Protein AF-A0A0S8JCF1-F1 (afdb_monomer_lite)

Radius of gyration: 25.1 Å; chains: 1; bounding box: 46×46×95 Å

Sequence (238 aa):
MAEQQPQIDNFKPSFALEHVAARLEPFDLLRLGLRLGGADRRSDVSESIQGGAASNITTTDGRAAARSSPANSQLNALNTHALAPIFATNGLVFPYNPTISEGISVKYDALELTHTNESYHVYRGTDNVRINIGDAKWTCDTFDNAVYALSALHFFRTYSHMDFGAGRSGRPPSPMWFSAYGNYAFHRVPVLMEKADWSFPADVDYVGIPEFGTPEYRQRVLKYERDDSNQYTWLPMI

pLDDT: mean 72.5, std 20.75, range [26.55, 93.56]

Structure (mmCIF, N/CA/C/O backbone):
data_AF-A0A0S8JCF1-F1
#
_entry.id   AF-A0A0S8JCF1-F1
#
loop_
_atom_site.group_PDB
_atom_site.id
_atom_site.type_symbol
_atom_site.label_atom_id
_atom_site.label_alt_id
_atom_site.label_comp_id
_atom_site.label_asym_id
_atom_site.label_entity_id
_atom_site.label_seq_id
_atom_site.pdbx_PDB_ins_code
_atom_site.Cartn_x
_atom_site.Cartn_y
_atom_site.Cartn_z
_atom_site.occupancy
_atom_site.B_iso_or_equiv
_atom_site.auth_seq_id
_atom_site.auth_comp_id
_atom_site.auth_asym_id
_atom_site.auth_atom_id
_atom_site.pdbx_PDB_model_num
ATOM 1 N N . MET A 1 1 ? 6.314 -9.774 -45.270 1.00 37.53 1 MET A N 1
ATOM 2 C CA . MET A 1 1 ? 6.182 -10.422 -43.949 1.00 37.53 1 MET A CA 1
ATOM 3 C C . MET A 1 1 ? 5.858 -9.320 -42.963 1.00 37.53 1 MET A C 1
ATOM 5 O O . MET A 1 1 ? 6.692 -8.450 -42.770 1.00 37.53 1 MET A O 1
ATOM 9 N N . ALA A 1 2 ? 4.607 -9.250 -42.510 1.00 33.56 2 ALA A N 1
ATOM 10 C CA . ALA A 1 2 ? 4.136 -8.180 -41.638 1.00 33.56 2 ALA A CA 1
ATOM 11 C C . ALA A 1 2 ? 4.579 -8.479 -40.203 1.00 33.56 2 ALA A C 1
ATOM 13 O O . ALA A 1 2 ? 4.190 -9.494 -39.631 1.00 33.56 2 ALA A O 1
ATOM 14 N N . GLU A 1 3 ? 5.431 -7.614 -39.666 1.00 32.62 3 GLU A N 1
ATOM 15 C CA . GLU A 1 3 ? 5.898 -7.649 -38.287 1.00 32.62 3 GLU A CA 1
ATOM 16 C C . GLU A 1 3 ? 4.736 -7.220 -37.387 1.00 32.62 3 GLU A C 1
ATOM 18 O O . GLU A 1 3 ? 4.298 -6.067 -37.387 1.00 32.62 3 GLU A O 1
ATOM 23 N N . GLN A 1 4 ? 4.143 -8.198 -36.712 1.00 34.88 4 GLN A N 1
ATOM 24 C CA . GLN A 1 4 ? 2.995 -8.001 -35.846 1.00 34.88 4 GLN A CA 1
ATOM 25 C C . GLN A 1 4 ? 3.491 -7.330 -34.560 1.00 34.88 4 GLN A C 1
ATOM 27 O O . GLN A 1 4 ? 4.125 -7.964 -33.722 1.00 34.88 4 GLN A O 1
ATOM 32 N N . GLN A 1 5 ? 3.249 -6.023 -34.436 1.00 33.88 5 GLN A N 1
ATOM 33 C CA . GLN A 1 5 ? 3.508 -5.264 -33.212 1.00 33.88 5 GLN A CA 1
ATOM 34 C C . GLN A 1 5 ? 2.772 -5.935 -32.038 1.00 33.88 5 GLN A C 1
ATOM 36 O O . GLN A 1 5 ? 1.562 -6.165 -32.153 1.00 33.88 5 GLN A O 1
ATOM 41 N N . PRO A 1 6 ? 3.446 -6.257 -30.919 1.00 37.91 6 PRO A N 1
ATOM 42 C CA . PRO A 1 6 ? 2.768 -6.822 -29.763 1.00 37.91 6 PRO A CA 1
ATOM 43 C C . PRO A 1 6 ? 1.829 -5.766 -29.163 1.00 37.91 6 PRO A C 1
ATOM 45 O O . PRO A 1 6 ? 2.258 -4.732 -28.655 1.00 37.91 6 PRO A O 1
ATOM 48 N N . GLN A 1 7 ? 0.527 -6.032 -29.278 1.00 39.19 7 GLN A N 1
ATOM 49 C CA . GLN A 1 7 ? -0.561 -5.272 -28.668 1.00 39.19 7 GLN A CA 1
ATOM 50 C C . GLN A 1 7 ? -0.386 -5.240 -27.141 1.00 39.19 7 GLN A C 1
ATOM 52 O O . GLN A 1 7 ? -0.256 -6.282 -26.500 1.00 39.19 7 GLN A O 1
ATOM 57 N N . ILE A 1 8 ? -0.402 -4.034 -26.568 1.00 44.75 8 ILE A N 1
ATOM 58 C CA . ILE A 1 8 ? -0.212 -3.743 -25.132 1.00 44.75 8 ILE A CA 1
ATOM 59 C C . ILE A 1 8 ? -1.520 -3.983 -24.332 1.00 44.75 8 ILE A C 1
ATOM 61 O O . ILE A 1 8 ? -1.563 -3.814 -23.119 1.00 44.75 8 ILE A O 1
ATOM 65 N N . ASP A 1 9 ? -2.576 -4.481 -24.982 1.00 43.00 9 ASP A N 1
ATOM 66 C CA . ASP A 1 9 ? -3.912 -4.744 -24.413 1.00 43.00 9 ASP A CA 1
ATOM 67 C C . ASP A 1 9 ? -3.979 -5.898 -23.382 1.00 43.00 9 ASP A C 1
ATOM 69 O O . ASP A 1 9 ? -5.062 -6.299 -22.955 1.00 43.00 9 ASP A O 1
ATOM 73 N N . ASN A 1 10 ? -2.840 -6.450 -22.952 1.00 51.94 10 ASN A N 1
ATOM 74 C CA . ASN A 1 10 ? -2.767 -7.652 -22.115 1.00 51.94 10 ASN A CA 1
ATOM 75 C C . ASN A 1 10 ? -1.902 -7.491 -20.849 1.00 51.94 10 ASN A C 1
ATOM 77 O O . ASN A 1 10 ? -1.324 -8.470 -20.379 1.00 51.94 10 ASN A O 1
ATOM 81 N N . PHE A 1 11 ? -1.828 -6.297 -20.247 1.00 55.94 11 PHE A N 1
ATOM 82 C CA . PHE A 1 11 ? -1.305 -6.190 -18.878 1.00 55.94 11 PHE A CA 1
ATOM 83 C C . PHE A 1 11 ? -2.324 -6.791 -17.896 1.00 55.94 11 PHE A C 1
ATOM 85 O O . PHE A 1 11 ? -3.244 -6.124 -17.421 1.00 55.94 11 PHE A O 1
ATOM 92 N N . LYS A 1 12 ? -2.195 -8.094 -17.648 1.00 60.81 12 LYS A N 1
ATOM 93 C CA . LYS A 1 12 ? -2.993 -8.855 -16.685 1.00 60.81 12 LYS A CA 1
ATOM 94 C C . LYS A 1 12 ? -2.018 -9.552 -15.750 1.00 60.81 12 LYS A C 1
ATOM 96 O O . LYS A 1 12 ? -1.505 -10.609 -16.118 1.00 60.81 12 LYS A O 1
ATOM 101 N N . PRO A 1 13 ? -1.719 -8.976 -14.577 1.00 60.53 13 PRO A N 1
ATOM 102 C CA . PRO A 1 13 ? -0.883 -9.686 -13.633 1.00 60.53 13 PRO A CA 1
ATOM 103 C C . PRO A 1 13 ? -1.605 -10.970 -13.208 1.00 60.53 13 PRO A C 1
ATOM 105 O O . PRO A 1 13 ? -2.835 -10.995 -13.106 1.00 60.53 13 PRO A O 1
ATOM 108 N N . SER A 1 14 ? -0.852 -12.048 -12.995 1.00 62.56 14 SER A N 1
ATOM 109 C CA . SER A 1 14 ? -1.407 -13.402 -12.840 1.00 62.56 14 SER A CA 1
ATOM 110 C C . SER A 1 14 ? -2.421 -13.525 -11.696 1.00 62.56 14 SER A C 1
ATOM 112 O O . SER A 1 14 ? -3.343 -14.328 -11.777 1.00 62.56 14 SER A O 1
ATOM 114 N N . PHE A 1 15 ? -2.300 -12.683 -10.669 1.00 62.59 15 PHE A N 1
ATOM 115 C CA . PHE A 1 15 ? -3.177 -12.652 -9.495 1.00 62.59 15 PHE A CA 1
ATOM 116 C C . PHE A 1 15 ? -4.464 -11.823 -9.681 1.00 62.59 15 PHE A C 1
ATOM 118 O O . PHE A 1 15 ? -5.355 -11.892 -8.841 1.00 62.59 15 PHE A O 1
ATOM 125 N N . ALA A 1 16 ? -4.612 -11.035 -10.755 1.00 54.53 16 ALA A N 1
ATOM 126 C CA . ALA A 1 16 ? -5.784 -10.163 -10.937 1.00 54.53 16 ALA A CA 1
ATOM 127 C C . ALA A 1 16 ? -7.082 -10.907 -11.325 1.00 54.53 16 ALA A C 1
ATOM 129 O O . ALA A 1 16 ? -8.135 -10.275 -11.407 1.00 54.53 16 ALA A O 1
ATOM 130 N N . LEU A 1 17 ? -7.018 -12.220 -11.584 1.00 45.38 17 LEU A N 1
ATOM 131 C CA . LEU A 1 17 ? -8.158 -13.057 -11.996 1.00 45.38 17 LEU A CA 1
ATOM 132 C C . LEU A 1 17 ? -8.672 -14.004 -10.899 1.00 45.38 17 LEU A C 1
ATOM 134 O O . LEU A 1 17 ? -9.771 -14.537 -11.041 1.00 45.38 17 LEU A O 1
ATOM 138 N N . GLU A 1 18 ? -7.917 -14.213 -9.819 1.00 45.59 18 GLU A N 1
ATOM 139 C CA . GLU A 1 18 ? -8.354 -15.045 -8.694 1.00 45.59 18 GLU A CA 1
ATOM 140 C C . GLU A 1 18 ? -9.070 -14.205 -7.634 1.00 45.59 18 GLU A C 1
ATOM 142 O O . GLU A 1 18 ? -8.992 -12.980 -7.635 1.00 45.59 18 GLU A O 1
ATOM 147 N N . HIS A 1 19 ? -9.834 -14.857 -6.755 1.00 48.12 19 HIS A N 1
ATOM 148 C CA . HIS A 1 19 ? -10.613 -14.222 -5.693 1.00 48.12 19 HIS A CA 1
ATOM 149 C C . HIS A 1 19 ? -9.712 -13.379 -4.769 1.00 48.12 19 HIS A C 1
ATOM 151 O O . HIS A 1 19 ? -9.199 -13.861 -3.763 1.00 48.12 19 HIS A O 1
ATOM 157 N N . VAL A 1 20 ? -9.524 -12.107 -5.128 1.00 50.81 20 VAL A N 1
ATOM 158 C CA . VAL A 1 20 ? -8.678 -11.149 -4.416 1.00 50.81 20 VAL A CA 1
ATOM 159 C C . VAL A 1 20 ? -9.186 -10.970 -2.990 1.00 50.81 20 VAL A C 1
ATOM 161 O O . VAL A 1 20 ? -10.319 -10.542 -2.765 1.00 50.81 20 VAL A O 1
ATOM 164 N N . ALA A 1 21 ? -8.323 -11.257 -2.020 1.00 56.78 21 ALA A N 1
ATOM 165 C CA . ALA A 1 21 ? -8.667 -11.172 -0.608 1.00 56.78 21 ALA A CA 1
ATOM 166 C C . ALA A 1 21 ? -8.625 -9.751 -0.038 1.00 56.78 21 ALA A C 1
ATOM 168 O O . ALA A 1 21 ? -9.312 -9.499 0.947 1.00 56.78 21 ALA A O 1
ATOM 169 N N . ALA A 1 22 ? -7.856 -8.834 -0.642 1.00 60.97 22 ALA A N 1
ATOM 170 C CA . ALA A 1 22 ? -7.769 -7.436 -0.226 1.00 60.97 22 ALA A CA 1
ATOM 171 C C . ALA A 1 22 ? -7.476 -6.487 -1.406 1.00 60.97 22 ALA A C 1
ATOM 173 O O . ALA A 1 22 ? -6.609 -6.754 -2.243 1.00 60.97 22 ALA A O 1
ATOM 174 N N . ARG A 1 23 ? -8.180 -5.351 -1.447 1.00 75.06 23 ARG A N 1
ATOM 175 C CA . ARG A 1 23 ? -8.057 -4.300 -2.466 1.00 75.06 23 ARG A CA 1
ATOM 176 C C . ARG A 1 23 ? -8.179 -2.910 -1.842 1.00 75.06 23 ARG A C 1
ATOM 178 O O . ARG A 1 23 ? -9.014 -2.684 -0.965 1.00 75.06 23 ARG A O 1
ATOM 185 N N . LEU A 1 24 ? -7.370 -1.982 -2.341 1.00 66.25 24 LEU A N 1
ATOM 186 C CA . LEU A 1 24 ? -7.404 -0.555 -2.053 1.00 66.25 24 LEU A CA 1
ATOM 187 C C . LEU A 1 24 ? -7.753 0.217 -3.323 1.00 66.25 24 LEU A C 1
ATOM 189 O O . LEU A 1 24 ? -7.026 0.178 -4.313 1.00 66.25 24 LEU A O 1
ATOM 193 N N . GLU A 1 25 ? -8.859 0.944 -3.297 1.00 70.94 25 GLU A N 1
ATOM 194 C CA . GLU A 1 25 ? -9.292 1.772 -4.420 1.00 70.94 25 GLU A CA 1
ATOM 195 C C . GLU A 1 25 ? -9.109 3.250 -4.055 1.00 70.94 25 GLU A C 1
ATOM 197 O O . GLU A 1 25 ? -9.580 3.686 -2.998 1.00 70.94 25 GLU A O 1
ATOM 202 N N . PRO A 1 26 ? -8.430 4.055 -4.890 1.00 58.50 26 PRO A N 1
ATOM 203 C CA . PRO A 1 26 ? -8.401 5.494 -4.680 1.00 58.50 26 PRO A CA 1
ATOM 204 C C . PRO A 1 26 ? -9.806 6.075 -4.883 1.00 58.50 26 PRO A C 1
ATOM 206 O O . PRO A 1 26 ? -10.561 5.628 -5.745 1.00 58.50 26 PRO A O 1
ATOM 209 N N . PHE A 1 27 ? -10.154 7.109 -4.117 1.00 51.78 27 PHE A N 1
ATOM 210 C CA . PHE A 1 27 ? -11.466 7.763 -4.226 1.00 51.78 27 PHE A CA 1
ATOM 211 C C . PHE A 1 27 ? -11.642 8.541 -5.542 1.00 51.78 27 PHE A C 1
ATOM 213 O O . PHE A 1 27 ? -12.761 8.748 -6.002 1.00 51.78 27 PHE A O 1
ATOM 220 N N . ASP A 1 28 ? -10.532 8.978 -6.143 1.00 53.62 28 ASP A N 1
ATOM 221 C CA . ASP A 1 28 ? -10.494 9.714 -7.406 1.00 53.62 28 ASP A CA 1
ATOM 222 C C . ASP A 1 28 ? -9.258 9.278 -8.214 1.00 53.62 28 ASP A C 1
ATOM 224 O O . ASP A 1 28 ? -8.122 9.581 -7.845 1.00 53.62 28 ASP A O 1
ATOM 228 N N . LEU A 1 29 ? -9.471 8.551 -9.317 1.00 55.03 29 LEU A N 1
ATOM 229 C CA . LEU A 1 29 ? -8.398 8.071 -10.202 1.00 55.03 29 LEU A CA 1
ATOM 230 C C . LEU A 1 29 ? -7.706 9.223 -10.956 1.00 55.03 29 LEU A C 1
ATOM 232 O O . LEU A 1 29 ? -6.544 9.097 -11.342 1.00 55.03 29 LEU A O 1
ATOM 236 N N . LEU A 1 30 ? -8.379 10.368 -11.123 1.00 55.41 30 LEU A N 1
ATOM 237 C CA . LEU A 1 30 ? -7.843 11.543 -11.825 1.00 55.41 30 LEU A CA 1
ATOM 238 C C . LEU A 1 30 ? -6.847 12.335 -10.965 1.00 55.41 30 LEU A C 1
ATOM 240 O O . LEU A 1 30 ? -6.095 13.166 -11.476 1.00 55.41 30 LEU A O 1
ATOM 244 N N . ARG A 1 31 ? -6.819 12.068 -9.653 1.00 53.78 31 ARG A N 1
ATOM 245 C CA . ARG A 1 31 ? -5.898 12.683 -8.685 1.00 53.78 31 ARG A CA 1
ATOM 246 C C . ARG A 1 31 ? -4.442 12.301 -8.941 1.00 53.78 31 ARG A C 1
ATOM 248 O O . ARG A 1 31 ? -3.534 13.067 -8.640 1.00 53.78 31 ARG A O 1
ATOM 255 N N . LEU A 1 32 ? -4.217 11.128 -9.518 1.00 55.66 32 LEU A N 1
ATOM 256 C CA . LEU A 1 32 ? -2.907 10.496 -9.604 1.00 55.66 32 LEU A CA 1
ATOM 257 C C . LEU A 1 32 ? -2.091 10.986 -10.825 1.00 55.66 32 LEU A C 1
ATOM 259 O O . LEU A 1 32 ? -1.357 10.229 -11.450 1.00 55.66 32 LEU A O 1
ATOM 263 N N . GLY A 1 33 ? -2.264 12.264 -11.191 1.00 50.88 33 GLY A N 1
ATOM 264 C CA . GLY A 1 33 ? -1.619 12.906 -12.344 1.00 50.88 33 GLY A CA 1
ATOM 265 C C . GLY A 1 33 ? -2.286 12.625 -13.694 1.00 50.88 33 GLY A C 1
ATOM 266 O O . GLY A 1 33 ? -1.845 13.146 -14.720 1.00 50.88 33 GLY A O 1
ATOM 267 N N . LEU A 1 34 ? -3.371 11.848 -13.712 1.00 49.66 34 LEU A N 1
ATOM 268 C CA . LEU A 1 34 ? -4.035 11.437 -14.938 1.00 49.66 34 LEU A CA 1
ATOM 269 C C . LEU A 1 34 ? -5.003 12.509 -15.446 1.00 49.66 34 LEU A C 1
ATOM 271 O O . LEU A 1 34 ? -6.180 12.550 -15.091 1.00 49.66 34 LEU A O 1
ATOM 275 N N . ARG A 1 35 ? -4.514 13.375 -16.334 1.00 45.06 35 ARG A N 1
ATOM 276 C CA . ARG A 1 35 ? -5.383 14.245 -17.133 1.00 45.06 35 ARG A CA 1
ATOM 277 C C . ARG A 1 35 ? -6.039 13.418 -18.239 1.00 45.06 35 ARG A C 1
ATOM 279 O O . ARG A 1 35 ? -5.528 13.368 -19.354 1.00 45.06 35 ARG A O 1
ATOM 286 N N . LEU A 1 36 ? -7.189 12.802 -17.956 1.00 48.12 36 LEU A N 1
ATOM 287 C CA . LEU A 1 36 ? -8.137 12.483 -19.025 1.00 48.12 36 LEU A CA 1
ATOM 288 C C . LEU A 1 36 ? -8.621 13.832 -19.559 1.00 48.12 36 LEU A C 1
ATOM 290 O O . LEU A 1 36 ? -9.162 14.614 -18.780 1.00 48.12 36 LEU A O 1
ATOM 294 N N . GLY A 1 37 ? -8.309 14.145 -20.819 1.00 39.72 37 GLY A N 1
ATOM 295 C CA . GLY A 1 37 ? -8.429 15.485 -21.394 1.00 39.72 37 GLY A CA 1
ATOM 296 C C . GLY A 1 37 ? -9.690 16.223 -20.948 1.00 39.72 37 GLY A C 1
ATOM 297 O O . GLY A 1 37 ? -10.780 15.980 -21.458 1.00 39.72 37 GLY A O 1
ATOM 298 N N . GLY A 1 38 ? -9.531 17.147 -19.999 1.00 35.09 38 GLY A N 1
ATOM 299 C CA . GLY A 1 38 ? -10.534 18.161 -19.749 1.00 35.09 38 GLY A CA 1
ATOM 300 C C . GLY A 1 38 ? -10.576 19.022 -20.998 1.00 35.09 38 GLY A C 1
ATOM 301 O O . GLY A 1 38 ? -9.589 19.679 -21.317 1.00 35.09 38 GLY A O 1
ATOM 302 N N . ALA A 1 39 ? -11.681 18.963 -21.736 1.00 43.59 39 ALA A N 1
ATOM 303 C CA . ALA A 1 39 ? -11.967 19.934 -22.773 1.00 43.59 39 ALA A CA 1
ATOM 304 C C . ALA A 1 39 ? -11.943 21.321 -22.118 1.00 43.59 39 ALA A C 1
ATOM 306 O O . ALA A 1 39 ? -12.885 21.691 -21.412 1.00 43.59 39 ALA A O 1
ATOM 307 N N . ASP A 1 40 ? -10.855 22.067 -22.312 1.00 42.00 40 ASP A N 1
ATOM 308 C CA . ASP A 1 40 ? -10.824 23.492 -22.024 1.00 42.00 40 ASP A CA 1
ATOM 309 C C . ASP A 1 40 ? -11.942 24.122 -22.856 1.00 42.00 40 ASP A C 1
ATOM 311 O O . ASP A 1 40 ? -11.836 24.283 -24.070 1.00 42.00 40 ASP A O 1
ATOM 315 N N . ARG A 1 41 ? -13.058 24.461 -22.203 1.00 40.25 41 ARG A N 1
ATOM 316 C CA . ARG A 1 41 ? -14.108 25.311 -22.773 1.00 40.25 41 ARG A CA 1
ATOM 317 C C . ARG A 1 41 ? -13.605 26.754 -22.836 1.00 40.25 41 ARG A C 1
ATOM 319 O O . ARG A 1 41 ? -14.176 27.646 -22.213 1.00 40.25 41 ARG A O 1
ATOM 326 N N . ARG A 1 42 ? -12.524 26.983 -23.577 1.00 36.44 42 ARG A N 1
ATOM 327 C CA . ARG A 1 42 ? -12.187 28.295 -24.123 1.00 36.44 42 ARG A CA 1
ATOM 328 C C . ARG A 1 42 ? -12.560 28.260 -25.595 1.00 36.44 42 ARG A C 1
ATOM 330 O O . ARG A 1 42 ? -11.905 27.619 -26.407 1.00 36.44 42 ARG A O 1
ATOM 337 N N . SER A 1 43 ? -13.693 28.882 -25.896 1.00 44.88 43 SER A N 1
ATOM 338 C 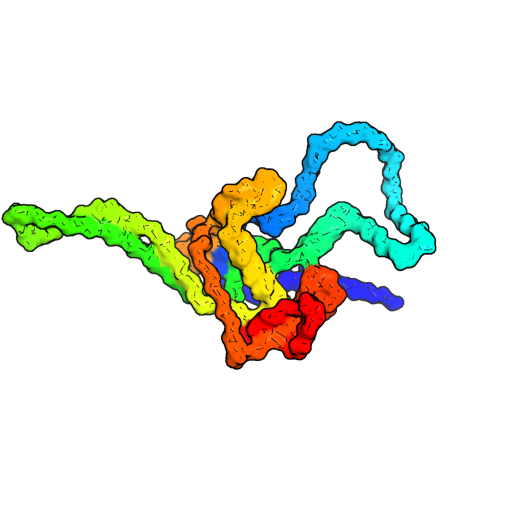CA . SER A 1 43 ? -14.148 29.149 -27.252 1.00 44.88 43 SER A CA 1
ATOM 339 C C . SER A 1 43 ? -13.268 30.235 -27.867 1.00 44.88 43 SER A C 1
ATOM 341 O O . SER A 1 43 ? -13.652 31.402 -27.870 1.00 44.88 43 SER A O 1
ATOM 343 N N . ASP A 1 44 ? -12.103 29.854 -28.382 1.00 35.62 44 ASP A N 1
ATOM 344 C CA . ASP A 1 44 ? -11.410 30.689 -29.356 1.00 35.62 44 ASP A CA 1
ATOM 345 C C . ASP A 1 44 ? -11.920 30.300 -30.743 1.00 35.62 44 ASP A C 1
ATOM 347 O O . ASP A 1 44 ? -11.607 29.257 -31.316 1.00 35.62 44 ASP A O 1
ATOM 351 N N . VAL A 1 45 ? -12.812 31.151 -31.236 1.00 37.88 45 VAL A N 1
ATOM 352 C CA . VAL A 1 45 ? -13.288 31.170 -32.612 1.00 37.88 45 VAL A CA 1
ATOM 353 C C . VAL A 1 45 ? -12.101 31.480 -33.527 1.00 37.88 45 VAL A C 1
ATOM 355 O O . VAL A 1 45 ? -11.556 32.576 -33.476 1.00 37.88 45 VAL A O 1
ATOM 358 N N . SER A 1 46 ? -11.712 30.532 -34.380 1.00 39.81 46 SER A N 1
ATOM 359 C CA . SER A 1 46 ? -11.313 30.794 -35.775 1.00 39.81 46 SER A CA 1
ATOM 360 C C . SER A 1 46 ? -11.151 29.485 -36.561 1.00 39.81 46 SER A C 1
ATOM 362 O O . SER A 1 46 ? -10.246 28.687 -36.355 1.00 39.81 46 SER A O 1
ATOM 364 N N . GLU A 1 47 ? -12.143 29.272 -37.420 1.00 34.50 47 GLU A N 1
ATOM 365 C CA . GLU A 1 47 ? -12.132 28.626 -38.735 1.00 34.50 47 GLU A CA 1
ATOM 366 C C . GLU A 1 47 ? -10.880 27.839 -39.182 1.00 34.50 47 GLU A C 1
ATOM 368 O O . GLU A 1 47 ? -9.803 28.380 -39.409 1.00 34.50 47 GLU A O 1
ATOM 373 N N . SER A 1 48 ? -11.080 26.576 -39.563 1.00 31.75 48 SER A N 1
ATOM 374 C CA . SER A 1 48 ? -11.268 26.253 -40.987 1.00 31.75 48 SER A CA 1
ATOM 375 C C . SER A 1 48 ? -11.630 24.780 -41.205 1.00 31.75 48 SER A C 1
ATOM 377 O O . SER A 1 48 ? -11.220 23.864 -40.499 1.00 31.75 48 SER A O 1
ATOM 379 N N . ILE A 1 49 ? -12.493 24.613 -42.198 1.00 39.78 49 ILE A N 1
ATOM 380 C CA . ILE A 1 49 ? -13.127 23.401 -42.698 1.00 39.78 49 ILE A CA 1
ATOM 381 C C . ILE A 1 49 ? -12.124 22.578 -43.519 1.00 39.78 49 ILE A C 1
ATOM 383 O O . ILE A 1 49 ? -11.567 23.114 -44.467 1.00 39.78 49 ILE A O 1
ATOM 387 N N . GLN A 1 50 ? -11.987 21.279 -43.226 1.00 32.06 50 GLN A N 1
ATOM 388 C CA . GLN A 1 50 ? -11.837 20.156 -44.181 1.00 32.06 50 GLN A CA 1
ATOM 389 C C . GLN A 1 50 ? -11.593 18.879 -43.358 1.00 32.06 50 GLN A C 1
ATOM 391 O O . GLN A 1 50 ? -10.684 18.816 -42.544 1.00 32.06 50 GLN A O 1
ATOM 396 N N . GLY A 1 51 ? -12.478 17.883 -43.386 1.00 26.55 51 GLY A N 1
ATOM 397 C CA . GLY A 1 51 ? -12.616 16.983 -44.529 1.00 26.55 51 GLY A CA 1
ATOM 398 C C . GLY A 1 51 ? -11.559 15.882 -44.401 1.00 26.55 51 GLY A C 1
ATOM 399 O O . GLY A 1 51 ? -10.381 16.142 -44.605 1.00 26.55 51 GLY A O 1
ATOM 400 N N . GLY A 1 52 ? -11.971 14.683 -43.981 1.00 32.69 52 GLY A N 1
ATOM 401 C CA . GLY A 1 52 ? -11.061 13.601 -43.608 1.00 32.69 52 GLY A CA 1
ATOM 402 C C . GLY A 1 52 ? -10.065 13.196 -44.699 1.00 32.69 52 GLY A C 1
ATOM 403 O O . GLY A 1 52 ? -10.443 12.986 -45.843 1.00 32.69 52 GLY A O 1
ATOM 404 N N . ALA A 1 53 ? -8.806 13.028 -44.298 1.00 29.03 53 ALA A N 1
ATOM 405 C CA . ALA A 1 53 ? -7.813 12.114 -44.859 1.00 29.03 53 ALA A CA 1
ATOM 406 C C . ALA A 1 53 ? -6.600 12.117 -43.915 1.00 29.03 53 ALA A C 1
ATOM 408 O O . ALA A 1 53 ? -6.239 13.154 -43.362 1.00 29.03 53 ALA A O 1
ATOM 409 N N . ALA A 1 54 ? -5.981 10.957 -43.693 1.00 42.06 54 ALA A N 1
ATOM 410 C CA . ALA A 1 54 ? -4.748 10.854 -42.924 1.00 42.06 54 ALA A CA 1
ATOM 411 C C . ALA A 1 54 ? -3.614 11.595 -43.656 1.00 42.06 54 ALA A C 1
ATOM 413 O O . ALA A 1 54 ? -3.079 11.105 -44.649 1.00 42.06 54 ALA A O 1
ATOM 414 N N . SER A 1 55 ? -3.249 12.779 -43.170 1.00 33.12 55 SER A N 1
ATOM 415 C CA . SER A 1 55 ? -2.125 13.546 -43.704 1.00 33.12 55 SER A CA 1
ATOM 416 C C . SER A 1 55 ? -0.816 13.023 -43.115 1.00 33.12 55 SER A C 1
ATOM 418 O O . SER A 1 55 ? -0.377 13.462 -42.051 1.00 33.12 55 SER A O 1
ATOM 420 N N . ASN A 1 56 ? -0.173 12.088 -43.816 1.00 39.66 56 ASN A N 1
ATOM 421 C CA . ASN A 1 56 ? 1.255 11.830 -43.638 1.00 39.66 56 ASN A CA 1
ATOM 422 C C . ASN A 1 56 ? 2.027 13.065 -44.123 1.00 39.66 56 ASN A C 1
ATOM 424 O O . ASN A 1 56 ? 2.270 13.231 -45.316 1.00 39.66 56 ASN A O 1
ATOM 428 N N . ILE A 1 57 ? 2.392 13.951 -43.196 1.00 39.03 57 ILE A N 1
ATOM 429 C CA . ILE A 1 57 ? 3.326 15.045 -43.468 1.00 39.03 57 ILE A CA 1
ATOM 430 C C . ILE A 1 57 ? 4.737 14.468 -43.340 1.00 39.03 57 ILE A C 1
ATOM 432 O O . ILE A 1 57 ? 5.270 14.323 -42.241 1.00 39.03 57 ILE A O 1
ATOM 436 N N . THR A 1 58 ? 5.330 14.104 -44.474 1.00 35.78 58 THR A N 1
ATOM 437 C CA . THR A 1 58 ? 6.768 1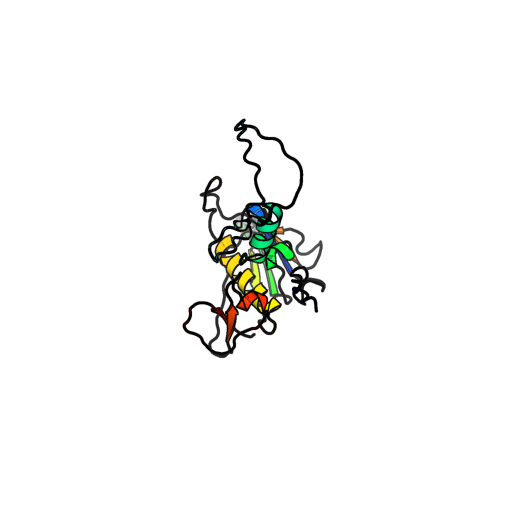3.845 -44.580 1.00 35.78 58 THR A CA 1
ATOM 438 C C . THR A 1 58 ? 7.479 15.190 -44.711 1.00 35.78 58 THR A C 1
ATOM 440 O O . THR A 1 58 ? 7.402 15.828 -45.758 1.00 35.78 58 THR A O 1
ATOM 443 N N . THR A 1 59 ? 8.165 15.623 -43.652 1.00 37.69 59 THR A N 1
ATOM 444 C CA . THR A 1 59 ? 9.116 16.743 -43.710 1.00 37.69 59 THR A CA 1
ATOM 445 C C . THR A 1 59 ? 10.536 16.180 -43.760 1.00 37.69 59 THR A C 1
ATOM 447 O O . THR A 1 59 ? 10.879 15.282 -42.997 1.00 37.69 59 THR A O 1
ATOM 450 N N . THR A 1 60 ? 11.331 16.712 -44.684 1.00 42.50 60 THR A N 1
ATOM 451 C CA . THR A 1 60 ? 12.626 16.256 -45.228 1.00 42.50 60 THR A CA 1
ATOM 452 C C . THR A 1 60 ? 13.817 16.154 -44.255 1.00 42.50 60 THR A C 1
ATOM 454 O O . THR A 1 60 ? 14.938 15.969 -44.703 1.00 42.50 60 THR A O 1
ATOM 457 N N . ASP A 1 61 ? 13.620 16.165 -42.939 1.00 31.98 61 ASP A N 1
ATOM 458 C CA . ASP A 1 61 ? 14.699 15.925 -41.970 1.00 31.98 61 ASP A CA 1
ATOM 459 C C . ASP A 1 61 ? 14.345 14.721 -41.093 1.00 31.98 61 ASP A C 1
ATOM 461 O O . ASP A 1 61 ? 13.221 14.615 -40.610 1.00 31.98 61 ASP A O 1
ATOM 465 N N . GLY A 1 62 ? 15.295 13.796 -40.906 1.00 34.78 62 GLY A N 1
ATOM 466 C CA . GLY A 1 62 ? 15.137 12.467 -40.291 1.00 34.78 62 GLY A CA 1
ATOM 467 C C . GLY A 1 62 ? 14.718 12.428 -38.813 1.00 34.78 62 GLY A C 1
ATOM 468 O O . GLY A 1 62 ? 15.387 11.813 -37.986 1.00 34.78 62 GLY A O 1
ATOM 469 N N . ARG A 1 63 ? 13.592 13.048 -38.465 1.00 38.09 63 ARG A N 1
ATOM 470 C CA . ARG A 1 63 ? 12.904 12.941 -37.177 1.00 38.09 63 ARG A CA 1
ATOM 471 C C . ARG A 1 63 ? 11.420 12.757 -37.458 1.00 38.09 63 ARG A C 1
ATOM 473 O O . ARG A 1 63 ? 10.664 13.719 -37.562 1.00 38.09 63 ARG A O 1
ATOM 480 N N . ALA A 1 64 ? 11.009 11.500 -37.597 1.00 28.64 64 ALA A N 1
ATOM 481 C CA . ALA A 1 64 ? 9.608 11.119 -37.690 1.00 28.64 64 ALA A CA 1
ATOM 482 C C . ALA A 1 64 ? 8.893 11.463 -36.372 1.00 28.64 64 ALA A C 1
ATOM 484 O O . ALA A 1 64 ? 8.803 10.650 -35.455 1.00 28.64 64 ALA A O 1
ATOM 485 N N . ALA A 1 65 ? 8.391 12.691 -36.258 1.00 36.50 65 ALA A N 1
ATOM 486 C CA . ALA A 1 65 ? 7.439 13.056 -35.224 1.00 36.50 65 ALA A CA 1
ATOM 487 C C . ALA A 1 65 ? 6.067 12.520 -35.648 1.00 36.50 65 ALA A C 1
ATOM 489 O O . ALA A 1 65 ? 5.286 13.210 -36.305 1.00 36.50 65 ALA A O 1
ATOM 490 N N . ALA A 1 66 ? 5.784 11.266 -35.293 1.00 37.56 66 ALA A N 1
ATOM 491 C CA . ALA A 1 66 ? 4.439 10.721 -35.373 1.00 37.56 66 ALA A CA 1
ATOM 492 C C . ALA A 1 66 ? 3.533 11.554 -34.451 1.00 37.56 66 ALA A C 1
ATOM 494 O O . ALA A 1 66 ? 3.503 11.349 -33.236 1.00 37.56 66 ALA A O 1
ATOM 495 N N . ARG A 1 67 ? 2.806 12.529 -35.014 1.00 36.72 67 ARG A N 1
ATOM 496 C CA . ARG A 1 67 ? 1.696 13.178 -34.309 1.00 36.72 67 ARG A CA 1
ATOM 497 C C . ARG A 1 67 ? 0.602 12.131 -34.151 1.00 36.72 67 ARG A C 1
ATOM 499 O O . ARG A 1 67 ? -0.229 11.940 -35.033 1.00 36.72 67 ARG A O 1
ATOM 506 N N . SER A 1 68 ? 0.648 11.406 -33.040 1.00 38.53 68 SER A N 1
ATOM 507 C CA . SER A 1 68 ? -0.457 10.559 -32.619 1.00 38.53 68 SER A CA 1
ATOM 508 C C . SER A 1 68 ? -1.663 11.457 -32.338 1.00 38.53 68 SER A C 1
ATOM 510 O O . SER A 1 68 ? -1.538 12.502 -31.701 1.00 38.53 68 SER A O 1
ATOM 512 N N . SER A 1 69 ? -2.827 11.066 -32.869 1.00 39.69 69 SER A N 1
ATOM 513 C CA . SER A 1 69 ? -4.125 11.663 -32.527 1.00 39.69 69 SER A CA 1
ATOM 514 C C . SER A 1 69 ? -4.212 11.872 -31.009 1.00 39.69 69 SER A C 1
ATOM 516 O O . SER A 1 69 ? -3.750 10.989 -30.286 1.00 39.69 69 SER A O 1
ATOM 518 N N . PRO A 1 70 ? -4.792 12.973 -30.497 1.00 51.47 70 PRO A N 1
ATOM 519 C CA . PRO A 1 70 ? -4.845 13.243 -29.059 1.00 51.47 70 PRO A CA 1
ATOM 520 C C . PRO A 1 70 ? -5.457 12.092 -28.243 1.00 51.47 70 PRO A C 1
ATOM 522 O O . PRO A 1 70 ? -5.068 11.893 -27.101 1.00 51.47 70 PRO A O 1
ATOM 525 N N . ALA A 1 71 ? -6.340 11.277 -28.831 1.00 44.75 71 ALA A N 1
ATOM 526 C CA . ALA A 1 71 ? -6.826 10.051 -28.195 1.00 44.75 71 ALA A CA 1
ATOM 527 C C . ALA A 1 71 ? -5.745 8.952 -28.119 1.00 44.75 71 ALA A C 1
ATOM 529 O O . ALA A 1 71 ? -5.551 8.339 -27.075 1.00 44.75 71 ALA A O 1
ATOM 530 N N . ASN A 1 72 ? -4.981 8.743 -29.195 1.00 43.88 72 ASN A N 1
ATOM 531 C CA . ASN A 1 72 ? -3.901 7.752 -29.238 1.00 43.88 72 ASN A CA 1
ATOM 532 C C . ASN A 1 72 ? -2.686 8.186 -28.407 1.00 43.88 72 ASN A C 1
ATOM 534 O O . ASN A 1 72 ? -2.024 7.333 -27.829 1.00 43.88 72 ASN A O 1
ATOM 538 N N . SER A 1 73 ? -2.393 9.486 -28.311 1.00 51.59 73 SER A N 1
ATOM 539 C CA . SER A 1 73 ? -1.330 9.995 -27.439 1.00 51.59 73 SER A CA 1
ATOM 540 C C . SER A 1 73 ? -1.709 9.883 -25.960 1.00 51.59 73 SER A C 1
ATOM 542 O O . SER A 1 73 ? -0.853 9.549 -25.146 1.00 51.59 73 SER A O 1
ATOM 544 N N . GLN A 1 74 ? -2.990 10.069 -25.616 1.00 48.75 74 GLN A N 1
ATOM 545 C CA . GLN A 1 74 ? -3.513 9.861 -24.261 1.00 48.75 74 GLN A CA 1
ATOM 546 C C . GLN A 1 74 ? -3.505 8.384 -23.851 1.00 48.75 74 GLN A C 1
ATOM 548 O O . GLN A 1 74 ? -3.060 8.070 -22.750 1.00 48.75 74 GLN A O 1
ATOM 553 N N . LEU A 1 75 ? -3.908 7.470 -24.741 1.00 48.94 75 LEU A N 1
ATOM 554 C CA . LEU A 1 75 ? -3.800 6.021 -24.511 1.00 48.94 75 LEU A CA 1
ATOM 555 C C . LEU A 1 75 ? -2.338 5.564 -24.382 1.00 48.94 75 LEU A C 1
ATOM 557 O O . LEU A 1 75 ? -2.016 4.727 -23.544 1.00 48.94 75 LEU A O 1
ATOM 561 N N . ASN A 1 76 ? -1.422 6.155 -25.152 1.00 52.31 76 ASN A N 1
ATOM 562 C CA . ASN A 1 76 ? -0.002 5.815 -25.056 1.00 52.31 76 ASN A CA 1
ATOM 563 C C . ASN A 1 76 ? 0.656 6.394 -23.786 1.00 52.31 76 ASN A C 1
ATOM 565 O O . ASN A 1 76 ? 1.513 5.747 -23.187 1.00 52.31 76 ASN A O 1
ATOM 569 N N . ALA A 1 77 ? 0.224 7.580 -23.333 1.00 54.72 77 ALA A N 1
ATOM 570 C CA . ALA A 1 77 ? 0.652 8.175 -22.064 1.00 54.72 77 ALA A CA 1
ATOM 571 C C . ALA A 1 77 ? 0.146 7.373 -20.856 1.00 54.72 77 ALA A C 1
ATOM 573 O O . ALA A 1 77 ? 0.888 7.192 -19.893 1.00 54.72 77 ALA A O 1
ATOM 574 N N . LEU A 1 78 ? -1.078 6.838 -20.938 1.00 54.88 78 LEU A N 1
ATOM 575 C CA . LEU A 1 78 ? -1.634 5.909 -19.953 1.00 54.88 78 LEU A CA 1
ATOM 576 C C . LEU A 1 78 ? -0.759 4.665 -19.805 1.00 54.88 78 LEU A C 1
ATOM 578 O O . LEU A 1 78 ? -0.401 4.326 -18.687 1.00 54.88 78 LEU A O 1
ATOM 582 N N . ASN A 1 79 ? -0.351 4.051 -20.918 1.00 60.44 79 ASN A N 1
ATOM 583 C CA . ASN A 1 79 ? 0.474 2.835 -20.930 1.00 60.44 79 ASN A CA 1
ATOM 584 C C . ASN A 1 79 ? 1.941 3.068 -20.532 1.00 60.44 79 ASN A C 1
ATOM 586 O O . ASN A 1 79 ? 2.668 2.119 -20.255 1.00 60.44 79 ASN A O 1
ATOM 590 N N . THR A 1 80 ? 2.378 4.327 -20.519 1.00 66.56 80 THR A N 1
ATOM 591 C CA . THR A 1 80 ? 3.756 4.735 -20.208 1.00 66.56 80 THR A CA 1
ATOM 592 C C . THR A 1 80 ? 3.878 5.324 -18.797 1.00 66.56 80 THR A C 1
ATOM 594 O O . THR A 1 80 ? 4.964 5.683 -18.358 1.00 66.56 80 THR A O 1
ATOM 597 N N . HIS A 1 81 ? 2.778 5.449 -18.052 1.00 77.50 81 HIS A N 1
ATOM 598 C CA . HIS A 1 81 ? 2.823 6.009 -16.707 1.00 77.50 81 HIS A CA 1
ATOM 599 C C . HIS A 1 81 ? 3.232 4.951 -15.676 1.00 77.50 81 HIS A C 1
ATOM 601 O O . HIS A 1 81 ? 2.774 3.811 -15.733 1.00 77.50 81 HIS A O 1
ATOM 607 N N . ALA A 1 82 ? 3.964 5.355 -14.636 1.00 79.06 82 ALA A N 1
ATOM 608 C CA . ALA A 1 82 ? 4.371 4.459 -13.550 1.00 79.06 82 ALA A CA 1
ATOM 609 C C . ALA A 1 82 ? 3.210 3.815 -12.771 1.00 79.06 82 ALA A C 1
ATOM 611 O O . ALA A 1 82 ? 3.417 2.912 -11.968 1.00 79.06 82 ALA A O 1
ATOM 612 N N . LEU A 1 83 ? 1.981 4.285 -12.995 1.00 82.81 83 LEU A N 1
ATOM 613 C CA . LEU A 1 83 ? 0.758 3.843 -12.317 1.00 82.81 83 LEU A CA 1
ATOM 614 C C . LEU A 1 83 ? -0.235 3.183 -13.283 1.00 82.81 83 LEU A C 1
ATOM 616 O O . LEU A 1 83 ? -1.328 2.809 -12.862 1.00 82.81 83 LEU A O 1
ATOM 620 N N . ALA A 1 84 ? 0.155 3.000 -14.552 1.00 80.12 84 ALA A N 1
ATOM 621 C CA . ALA A 1 84 ? -0.638 2.295 -15.560 1.00 80.12 84 ALA A CA 1
ATOM 622 C C . ALA A 1 84 ? -1.187 0.946 -15.060 1.00 80.12 84 ALA A C 1
ATOM 624 O O . ALA A 1 84 ? -2.390 0.715 -15.203 1.00 80.12 84 ALA A O 1
ATOM 625 N N . PRO A 1 85 ? -0.375 0.098 -14.392 1.00 82.44 85 PRO A N 1
ATOM 626 C CA . PRO A 1 85 ? -0.828 -1.193 -13.874 1.00 82.44 85 PRO A CA 1
ATOM 627 C C . PRO A 1 85 ? -1.994 -1.089 -12.889 1.00 82.44 85 PRO A C 1
ATOM 629 O O . PRO A 1 85 ? -2.918 -1.894 -12.928 1.00 82.44 85 PRO A O 1
ATOM 632 N N . ILE A 1 86 ? -1.973 -0.069 -12.028 1.00 82.94 86 ILE A N 1
ATOM 633 C CA . ILE A 1 86 ? -2.975 0.141 -10.975 1.00 82.94 86 ILE A CA 1
ATOM 634 C C . ILE A 1 86 ? -4.264 0.722 -11.554 1.00 82.94 86 ILE A C 1
ATOM 636 O O . ILE A 1 86 ? -5.361 0.402 -11.090 1.00 82.94 86 ILE A O 1
ATOM 640 N N . PHE A 1 87 ? -4.154 1.562 -12.586 1.00 79.62 87 PHE A N 1
ATOM 641 C CA . PHE A 1 87 ? -5.322 2.039 -13.320 1.00 79.62 87 PHE A CA 1
ATOM 642 C C . PHE A 1 87 ? -6.010 0.903 -14.076 1.00 79.62 87 PHE A C 1
ATOM 644 O O . PHE A 1 87 ? -7.236 0.818 -14.040 1.00 79.62 87 PHE A O 1
ATOM 651 N N . ALA A 1 88 ? -5.241 -0.002 -14.690 1.00 78.50 88 ALA A N 1
ATOM 652 C CA . ALA A 1 88 ? -5.789 -1.175 -15.369 1.00 78.50 88 ALA A CA 1
ATOM 653 C C . ALA A 1 88 ? -6.580 -2.081 -14.407 1.00 78.50 88 ALA A C 1
ATOM 655 O O . ALA A 1 88 ? -7.647 -2.583 -14.760 1.00 78.50 88 ALA A O 1
ATOM 656 N N . THR A 1 89 ? -6.114 -2.231 -13.163 1.00 75.25 89 THR A N 1
ATOM 657 C CA . THR A 1 89 ? -6.810 -2.988 -12.109 1.00 75.25 89 THR A CA 1
ATOM 658 C C . THR A 1 89 ? -7.843 -2.162 -11.337 1.00 75.25 89 THR A C 1
ATOM 660 O O . THR A 1 89 ? -8.437 -2.671 -10.385 1.00 75.25 89 THR A O 1
ATOM 663 N N . ASN A 1 90 ? -8.109 -0.905 -11.724 1.00 78.38 90 ASN A N 1
ATOM 664 C CA . ASN A 1 90 ? -9.031 0.019 -11.045 1.00 78.38 90 ASN A CA 1
ATOM 665 C C . ASN A 1 90 ? -8.768 0.147 -9.525 1.00 78.38 90 ASN A C 1
ATOM 667 O O . ASN A 1 90 ? -9.701 0.259 -8.732 1.00 78.38 90 ASN A O 1
ATOM 671 N N . GLY A 1 91 ? -7.507 0.063 -9.101 1.00 82.06 91 GLY A N 1
ATOM 672 C CA . GLY A 1 91 ? -7.113 0.055 -7.691 1.00 82.06 91 GLY A CA 1
ATOM 673 C C . GLY A 1 91 ? -5.965 -0.908 -7.408 1.00 82.06 91 GLY A C 1
ATOM 674 O O . GLY A 1 91 ? -5.663 -1.795 -8.205 1.00 82.06 91 GLY A O 1
ATOM 675 N N . LEU A 1 92 ? -5.323 -0.728 -6.259 1.00 88.25 92 LEU A N 1
ATOM 676 C CA . LEU A 1 92 ? -4.243 -1.577 -5.786 1.00 88.25 92 LEU A CA 1
ATOM 677 C C . LEU A 1 92 ? -4.822 -2.862 -5.188 1.00 88.25 92 LEU A C 1
ATOM 679 O O . LEU A 1 92 ? -5.480 -2.866 -4.153 1.00 88.25 92 LEU A O 1
ATOM 683 N N . VAL A 1 93 ? -4.578 -3.964 -5.871 1.00 88.81 93 VAL A N 1
ATOM 684 C CA . VAL A 1 93 ? -4.844 -5.340 -5.451 1.00 88.81 93 VAL A CA 1
ATOM 685 C C . VAL A 1 93 ? -3.584 -5.930 -4.820 1.00 88.81 93 VAL A C 1
ATOM 687 O O . VAL A 1 93 ? -2.501 -5.798 -5.392 1.00 88.81 93 VAL A O 1
ATOM 690 N N . PHE A 1 94 ? -3.712 -6.5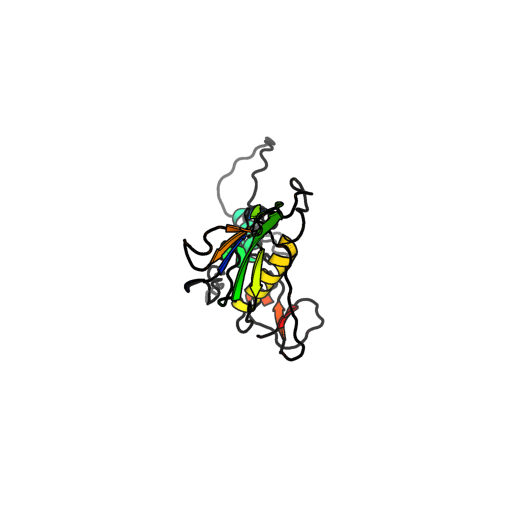85 -3.667 1.00 89.31 94 PHE A N 1
ATOM 691 C CA . PHE A 1 94 ? -2.600 -7.334 -3.079 1.00 89.31 94 PHE A CA 1
ATOM 692 C C . PHE A 1 94 ? -2.412 -8.675 -3.815 1.00 89.31 94 PHE A C 1
ATOM 694 O O . PHE A 1 94 ? -3.409 -9.372 -4.012 1.00 89.31 94 PHE A O 1
ATOM 701 N N . PRO A 1 95 ? -1.178 -9.057 -4.210 1.00 87.19 95 PRO A N 1
ATOM 702 C CA . PRO A 1 95 ? -0.936 -10.314 -4.928 1.00 87.19 95 PRO A CA 1
ATOM 703 C C . PRO A 1 95 ? -1.237 -11.567 -4.100 1.00 87.19 95 PRO A C 1
ATOM 705 O O . PRO A 1 95 ? -1.741 -12.553 -4.626 1.00 87.19 95 PRO A O 1
ATOM 708 N N . TYR A 1 96 ? -0.944 -11.509 -2.799 1.00 87.56 96 TYR A N 1
ATOM 709 C CA . TYR A 1 96 ? -1.194 -12.576 -1.832 1.00 87.56 96 TYR A CA 1
ATOM 710 C C . TYR A 1 96 ? -2.040 -12.045 -0.681 1.00 87.56 96 TYR A C 1
ATOM 712 O O . TYR A 1 96 ? -2.010 -10.849 -0.386 1.00 87.56 96 TYR A O 1
ATOM 720 N N . ASN A 1 97 ? -2.767 -12.938 -0.009 1.00 85.81 97 ASN A N 1
ATOM 721 C CA . ASN A 1 97 ? -3.572 -12.607 1.162 1.00 85.81 97 ASN A CA 1
ATOM 722 C C . ASN A 1 97 ? -2.690 -12.035 2.283 1.00 85.81 97 ASN A C 1
ATOM 724 O O . ASN A 1 97 ? -1.864 -12.773 2.825 1.00 85.81 97 ASN A O 1
ATOM 728 N N . PRO A 1 98 ? -2.870 -10.760 2.667 1.00 89.38 98 PRO A N 1
ATOM 729 C CA . PRO A 1 98 ? -2.140 -10.203 3.790 1.00 89.38 98 PRO A CA 1
ATOM 730 C C . PRO A 1 98 ? -2.798 -10.582 5.124 1.00 89.38 98 PRO A C 1
ATOM 732 O O . PRO A 1 98 ? -4.002 -10.866 5.201 1.00 89.38 98 PRO A O 1
ATOM 735 N N . THR A 1 99 ? -2.017 -10.498 6.197 1.00 90.25 99 THR A N 1
ATOM 736 C CA . THR A 1 99 ? -2.523 -10.587 7.569 1.00 90.25 99 THR A CA 1
ATOM 737 C C . THR A 1 99 ? -3.194 -9.260 7.927 1.00 90.25 99 THR A C 1
ATOM 739 O O . THR A 1 99 ? -2.535 -8.225 7.974 1.00 90.25 99 THR A O 1
ATOM 742 N N . ILE A 1 100 ? -4.504 -9.262 8.180 1.00 90.94 100 ILE A N 1
ATOM 743 C CA . ILE A 1 100 ? -5.266 -8.051 8.528 1.00 90.94 100 ILE A CA 1
ATOM 744 C C . ILE A 1 100 ? -5.687 -8.139 9.994 1.00 90.94 100 ILE A C 1
ATOM 746 O O . ILE A 1 100 ? -6.303 -9.123 10.400 1.00 90.94 100 ILE A O 1
ATOM 750 N N . SER A 1 101 ? -5.372 -7.108 10.779 1.00 91.06 101 SER A N 1
ATOM 751 C CA . SER A 1 101 ? -5.820 -6.979 12.171 1.00 91.06 101 SER A CA 1
ATOM 752 C C . SER A 1 101 ? -6.582 -5.673 12.391 1.00 91.06 101 SER A C 1
ATOM 754 O O . SER A 1 101 ? -6.191 -4.615 11.894 1.00 91.06 101 SER A O 1
ATOM 756 N N . GLU A 1 102 ? -7.681 -5.766 13.139 1.00 89.56 102 GLU A N 1
ATOM 757 C CA . GLU A 1 102 ? -8.555 -4.657 13.515 1.00 89.56 102 GLU A CA 1
ATOM 758 C C . GLU A 1 102 ? -8.662 -4.597 15.043 1.00 89.56 102 GLU A C 1
ATOM 760 O O . GLU A 1 102 ? -8.903 -5.615 15.694 1.00 89.56 102 GLU A O 1
ATOM 765 N N . GLY A 1 103 ? -8.467 -3.410 15.622 1.00 86.75 103 GLY A N 1
ATOM 766 C CA . GLY A 1 103 ? -8.600 -3.183 17.061 1.00 86.75 103 GLY A CA 1
ATOM 767 C C . GLY A 1 103 ? -9.692 -2.166 17.370 1.00 86.75 103 GLY A C 1
ATOM 768 O O . GLY A 1 103 ? -9.525 -0.981 17.077 1.00 86.75 103 GLY A O 1
ATOM 769 N N . ILE A 1 104 ? -10.782 -2.612 18.001 1.00 89.12 104 ILE A N 1
ATOM 770 C CA . ILE A 1 104 ? -11.839 -1.737 18.524 1.00 89.12 104 ILE A CA 1
ATOM 771 C C . ILE A 1 104 ? -11.575 -1.515 20.016 1.00 89.12 104 ILE A C 1
ATOM 773 O O . ILE A 1 104 ? -11.692 -2.435 20.823 1.00 89.12 104 ILE A O 1
ATOM 777 N N . SER A 1 105 ? -11.206 -0.287 20.381 1.00 90.12 105 SER A N 1
ATOM 778 C CA . SER A 1 105 ? -10.948 0.112 21.768 1.00 90.12 105 SER A CA 1
ATOM 779 C C . SER A 1 105 ? -12.122 0.930 22.296 1.00 90.12 105 SER A C 1
ATOM 781 O O . SER A 1 105 ? -12.399 2.027 21.804 1.00 90.12 105 SER A O 1
ATOM 783 N N . VAL A 1 106 ? -12.814 0.390 23.302 1.00 92.31 106 VAL A N 1
ATOM 784 C CA . VAL A 1 106 ? -13.918 1.067 23.990 1.00 92.31 106 VAL A CA 1
ATOM 785 C C . VAL A 1 106 ? -13.452 1.511 25.369 1.00 92.31 106 VAL A C 1
ATOM 787 O O . VAL A 1 106 ? -12.993 0.702 26.174 1.00 92.31 106 VAL A O 1
ATOM 790 N N . LYS A 1 107 ? -13.578 2.807 25.648 1.00 93.00 107 LYS A N 1
ATOM 791 C CA . LYS A 1 107 ? -13.143 3.424 26.900 1.00 93.00 107 LYS A CA 1
ATOM 792 C C . LYS A 1 107 ? -14.309 3.520 27.873 1.00 93.00 107 LYS A C 1
ATOM 794 O O . LYS A 1 107 ? -15.324 4.155 27.577 1.00 93.00 107 LYS A O 1
ATOM 799 N N . TYR A 1 108 ? -14.112 2.944 29.053 1.00 93.50 108 TYR A N 1
ATOM 800 C CA . TYR A 1 108 ? -14.994 3.092 30.203 1.00 93.50 108 TYR A CA 1
ATOM 801 C C . TYR A 1 108 ? -14.243 3.776 31.342 1.00 93.50 108 TYR A C 1
ATOM 803 O O . TYR A 1 108 ? -13.086 3.450 31.606 1.00 93.50 108 TYR A O 1
ATOM 811 N N . ASP A 1 109 ? -14.911 4.703 32.017 1.00 91.50 109 ASP A N 1
ATOM 812 C CA . ASP A 1 109 ? -14.432 5.319 33.247 1.00 91.50 109 ASP A CA 1
ATOM 813 C C . ASP A 1 109 ? -15.023 4.605 34.450 1.00 91.50 109 ASP A C 1
ATOM 815 O O . ASP A 1 109 ? -16.236 4.427 34.536 1.00 91.50 109 ASP A O 1
ATOM 819 N N . ALA A 1 110 ? -14.169 4.223 35.394 1.00 89.25 110 ALA A N 1
ATOM 820 C CA . ALA A 1 110 ? -14.601 3.687 36.673 1.00 89.25 110 ALA A CA 1
ATOM 821 C C . ALA A 1 110 ? -14.987 4.843 37.604 1.00 89.25 110 ALA A C 1
ATOM 823 O O . ALA A 1 110 ? -14.150 5.671 37.969 1.00 89.25 110 ALA A O 1
ATOM 824 N N . LEU A 1 111 ? -16.262 4.905 37.977 1.00 90.44 111 LEU A N 1
ATOM 825 C CA . LEU A 1 111 ? -16.783 5.820 38.977 1.00 90.44 111 LEU A CA 1
ATOM 826 C C . LEU A 1 111 ? -16.968 5.047 40.287 1.00 90.44 111 LEU A C 1
ATOM 828 O O . LEU A 1 111 ? -17.752 4.099 40.371 1.00 90.44 111 LEU A O 1
ATOM 832 N N . GLU A 1 112 ? -16.219 5.447 41.309 1.00 86.19 112 GLU A N 1
ATOM 833 C CA . GLU A 1 112 ? -16.339 4.884 42.650 1.00 86.19 112 GLU A CA 1
ATOM 834 C C . GLU A 1 112 ? -17.398 5.671 43.430 1.00 86.19 112 GLU A C 1
ATOM 836 O O . GLU A 1 112 ? -17.231 6.858 43.720 1.00 86.19 112 GLU A O 1
ATOM 841 N N . LEU A 1 113 ? -18.528 5.023 43.720 1.00 85.81 113 LEU A N 1
ATOM 842 C CA . LEU A 1 113 ? -19.591 5.590 44.546 1.00 85.81 113 LEU A CA 1
ATOM 843 C C . LEU A 1 113 ? -19.365 5.176 46.004 1.00 85.81 113 LEU A C 1
ATOM 845 O O . LEU A 1 113 ? -18.923 4.066 46.305 1.00 85.81 113 LEU A O 1
ATOM 849 N N . THR A 1 114 ? -19.685 6.066 46.939 1.00 87.75 114 THR A N 1
ATOM 850 C CA . THR A 1 114 ? -19.674 5.714 48.359 1.00 87.75 114 THR A CA 1
ATOM 851 C C . THR A 1 114 ? -20.787 4.708 48.652 1.00 87.75 114 THR A C 1
ATOM 853 O O . THR A 1 114 ? -21.910 4.838 48.171 1.00 87.75 114 THR A O 1
ATOM 856 N N . HIS A 1 115 ? -20.472 3.698 49.465 1.00 86.75 115 HIS A N 1
ATOM 857 C CA . HIS A 1 115 ? -21.396 2.628 49.865 1.00 86.75 115 HIS A CA 1
ATOM 858 C C . HIS A 1 115 ? -21.917 1.721 48.730 1.00 86.75 115 HIS A C 1
ATOM 860 O O . HIS A 1 115 ? -22.932 1.049 48.909 1.00 86.75 115 HIS A O 1
ATOM 866 N N . THR A 1 116 ? -21.216 1.628 47.597 1.00 82.94 116 THR A N 1
ATOM 867 C CA . THR A 1 116 ? -21.456 0.588 46.579 1.00 82.94 116 THR A CA 1
ATOM 868 C C . THR A 1 116 ? -20.384 -0.494 46.618 1.00 82.94 116 THR A C 1
ATOM 870 O O . THR A 1 116 ? -19.210 -0.205 46.815 1.00 82.94 116 THR A O 1
ATOM 873 N N . ASN A 1 117 ? -20.792 -1.745 46.400 1.00 82.94 117 ASN A N 1
ATOM 874 C CA . ASN A 1 117 ? -19.902 -2.911 46.424 1.00 82.94 117 ASN A CA 1
ATOM 875 C C . ASN A 1 117 ? -19.209 -3.189 45.075 1.00 82.94 117 ASN A C 1
ATOM 877 O O . ASN A 1 117 ? -18.288 -3.994 45.008 1.00 82.94 117 ASN A O 1
ATOM 881 N N . GLU A 1 118 ? -19.654 -2.542 43.996 1.00 83.50 118 GLU A N 1
ATOM 882 C CA . GLU A 1 118 ? -19.086 -2.698 42.656 1.00 83.50 118 GLU A CA 1
ATOM 883 C C . GLU A 1 118 ? -18.788 -1.331 42.041 1.00 83.50 118 GLU A C 1
ATOM 885 O O . GLU A 1 118 ? -19.532 -0.368 42.245 1.00 83.50 118 GLU A O 1
ATOM 890 N N . SER A 1 119 ? -17.690 -1.253 41.286 1.00 83.56 119 SER A N 1
ATOM 891 C CA . SER A 1 119 ? -17.308 -0.041 40.564 1.00 83.56 119 SER A CA 1
ATOM 892 C C . SER A 1 119 ? -18.206 0.154 39.343 1.00 83.56 119 SER A C 1
ATOM 894 O O . SER A 1 119 ? -18.372 -0.756 38.523 1.00 83.56 119 SER A O 1
ATOM 896 N N . TYR A 1 120 ? -18.788 1.347 39.216 1.00 89.06 120 TYR A N 1
ATOM 897 C CA . TYR A 1 120 ? -19.676 1.667 38.108 1.00 89.06 120 TYR A CA 1
ATOM 898 C C . TYR A 1 120 ? -18.856 2.096 36.892 1.00 89.06 120 TYR A C 1
ATOM 900 O O . TYR A 1 120 ? -18.098 3.059 36.957 1.00 89.06 120 TYR A O 1
ATOM 908 N N . HIS A 1 121 ? -19.013 1.398 35.770 1.00 90.31 121 HIS A N 1
ATOM 909 C CA . HIS A 1 121 ? -18.292 1.706 34.539 1.00 90.31 121 HIS A CA 1
ATOM 910 C C . HIS A 1 121 ? -19.157 2.594 33.641 1.00 90.31 121 HIS A C 1
ATOM 912 O O . HIS A 1 121 ? -20.166 2.150 33.093 1.00 90.31 121 HIS A O 1
ATOM 918 N N . VAL A 1 122 ? -18.762 3.855 33.481 1.00 91.44 122 VAL A N 1
ATOM 919 C CA . VAL A 1 122 ? -19.435 4.824 32.609 1.00 91.44 122 VAL A CA 1
ATOM 920 C C . VAL A 1 122 ? -18.772 4.805 31.241 1.00 91.44 122 VAL A C 1
ATOM 922 O O . VAL A 1 122 ? -17.558 4.950 31.127 1.00 91.44 122 VAL A O 1
ATOM 925 N N . TYR A 1 123 ? -19.557 4.646 30.180 1.00 93.56 123 TYR A N 1
ATOM 926 C CA . TYR A 1 123 ? -19.040 4.737 28.817 1.00 93.56 123 TYR A CA 1
ATOM 927 C C . TYR A 1 123 ? -18.496 6.148 28.536 1.00 93.56 123 TYR A C 1
ATOM 929 O O . TYR A 1 123 ? -19.240 7.126 28.621 1.00 93.56 123 TYR A O 1
ATOM 937 N N . ARG A 1 124 ? -17.211 6.249 28.173 1.00 93.12 124 ARG A N 1
ATOM 938 C CA . ARG A 1 124 ? -16.560 7.514 27.787 1.00 93.12 124 ARG A CA 1
ATOM 939 C C . ARG A 1 124 ? -16.604 7.722 26.274 1.00 93.12 124 ARG A C 1
ATOM 941 O O . ARG A 1 124 ? -16.850 8.831 25.808 1.00 93.12 124 ARG A O 1
ATOM 948 N N . GLY A 1 125 ? -16.322 6.675 25.504 1.00 93.00 125 GLY A N 1
ATOM 949 C CA . GLY A 1 125 ? -16.213 6.767 24.051 1.00 93.00 125 GLY A CA 1
ATOM 950 C C . GLY A 1 125 ? -15.576 5.533 23.425 1.00 93.00 125 GLY A C 1
ATOM 951 O O . GLY A 1 125 ? -15.041 4.672 24.118 1.00 93.00 125 GLY A O 1
ATOM 952 N N . THR A 1 126 ? -15.607 5.478 22.100 1.00 92.69 126 THR A N 1
ATOM 953 C CA . THR A 1 126 ? -14.933 4.450 21.299 1.00 92.69 126 THR A CA 1
ATOM 954 C C . THR A 1 126 ? -13.901 5.140 20.420 1.00 92.69 126 THR A C 1
ATOM 956 O O . THR A 1 126 ? -14.207 6.169 19.814 1.00 92.69 126 THR A O 1
ATOM 959 N N . ASP A 1 127 ? -12.679 4.612 20.386 1.00 91.50 127 ASP A N 1
ATOM 960 C CA . ASP A 1 127 ? -11.605 5.167 19.561 1.00 91.50 127 ASP A CA 1
ATOM 961 C C . ASP A 1 127 ? -11.808 4.841 18.074 1.00 91.50 127 ASP A C 1
ATOM 963 O O . ASP A 1 127 ? -12.469 3.866 17.712 1.00 91.50 127 ASP A O 1
ATOM 967 N N . ASN A 1 128 ? -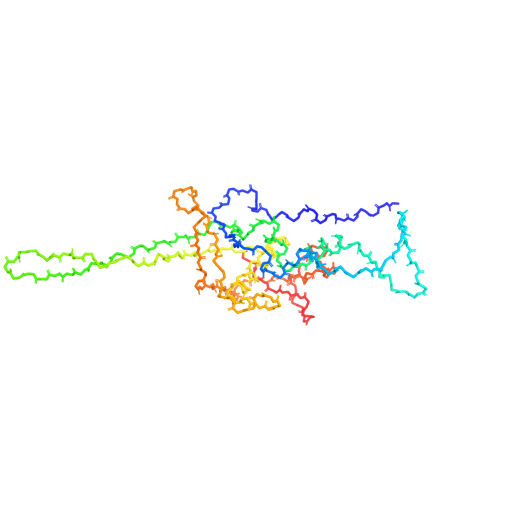11.194 5.641 17.196 1.00 89.19 128 ASN A N 1
ATOM 968 C CA . ASN A 1 128 ? -11.131 5.321 15.774 1.00 89.19 128 ASN A CA 1
ATOM 969 C C . ASN A 1 128 ? -10.403 3.992 15.554 1.00 89.19 128 ASN A C 1
ATOM 971 O O . ASN A 1 128 ? -9.282 3.791 16.026 1.00 89.19 128 ASN A O 1
ATOM 975 N N . VAL A 1 129 ? -11.035 3.120 14.773 1.00 90.00 129 VAL A N 1
ATOM 976 C CA . VAL A 1 129 ? -10.485 1.824 14.391 1.00 90.00 129 VAL A CA 1
ATOM 977 C C . VAL A 1 129 ? -9.238 2.013 13.531 1.00 90.00 129 VAL A C 1
ATOM 979 O O . VAL A 1 129 ? -9.257 2.746 12.540 1.00 90.00 129 VAL A O 1
ATOM 982 N N . ARG A 1 130 ? -8.157 1.318 13.895 1.00 90.81 130 ARG A N 1
ATOM 983 C CA . ARG A 1 130 ? -6.947 1.207 13.075 1.00 90.81 130 ARG A CA 1
ATOM 984 C C . ARG A 1 130 ? -6.894 -0.179 12.454 1.00 90.81 130 ARG A C 1
ATOM 986 O O . ARG A 1 130 ? -6.996 -1.177 13.164 1.00 90.81 130 ARG A O 1
ATOM 993 N N . ILE A 1 131 ? -6.713 -0.215 11.139 1.00 91.00 131 ILE A N 1
ATOM 994 C CA . ILE A 1 131 ? -6.526 -1.448 10.379 1.00 91.00 131 ILE A CA 1
ATOM 995 C C . ILE A 1 131 ? -5.035 -1.576 10.095 1.00 91.00 131 ILE A C 1
ATOM 997 O O . ILE A 1 131 ? -4.449 -0.690 9.470 1.00 91.00 131 ILE A O 1
ATOM 1001 N N . ASN A 1 132 ? -4.426 -2.665 10.555 1.00 92.50 132 ASN A N 1
ATOM 1002 C CA . ASN A 1 132 ? -3.035 -2.973 10.257 1.00 92.50 132 ASN A CA 1
ATOM 1003 C C . ASN A 1 132 ? -2.971 -4.131 9.257 1.00 92.50 132 ASN A C 1
ATOM 1005 O O . ASN A 1 132 ? -3.546 -5.196 9.497 1.00 92.50 132 ASN A O 1
ATOM 1009 N N . ILE A 1 133 ? -2.287 -3.890 8.139 1.00 91.00 133 ILE A N 1
ATOM 1010 C CA . ILE A 1 133 ? -2.060 -4.854 7.064 1.00 91.00 133 ILE A CA 1
ATOM 1011 C C . ILE A 1 133 ? -0.592 -5.281 7.146 1.00 91.00 133 ILE A C 1
ATOM 1013 O O . ILE A 1 133 ? 0.302 -4.524 6.773 1.00 91.00 133 ILE A O 1
ATOM 1017 N N . GLY A 1 134 ? -0.362 -6.488 7.657 1.00 89.62 134 GLY A N 1
ATOM 1018 C CA . GLY A 1 134 ? 0.948 -7.121 7.781 1.00 89.62 134 GLY A CA 1
ATOM 1019 C C . GLY A 1 134 ? 1.194 -8.181 6.707 1.00 89.62 134 GLY A C 1
ATOM 1020 O O . GLY A 1 134 ? 0.267 -8.646 6.043 1.00 89.62 134 GLY A O 1
ATOM 1021 N N . ASP A 1 135 ? 2.460 -8.566 6.551 1.00 87.19 135 ASP A N 1
ATOM 1022 C CA . ASP A 1 135 ? 2.914 -9.662 5.679 1.00 87.19 135 ASP A CA 1
ATOM 1023 C C . ASP A 1 135 ? 2.465 -9.563 4.209 1.00 87.19 135 ASP A C 1
ATOM 1025 O O . ASP A 1 135 ? 2.325 -10.571 3.515 1.00 87.19 135 ASP A O 1
ATOM 1029 N N . ALA A 1 136 ? 2.258 -8.345 3.701 1.00 87.19 136 ALA A N 1
ATOM 1030 C CA . ALA A 1 136 ? 1.964 -8.120 2.291 1.00 87.19 136 ALA A CA 1
ATOM 1031 C C . ALA A 1 136 ? 3.216 -8.391 1.441 1.00 87.19 136 ALA A C 1
ATOM 1033 O O . ALA A 1 136 ? 4.149 -7.587 1.405 1.00 87.19 136 ALA A O 1
ATOM 1034 N N . LYS A 1 137 ? 3.234 -9.536 0.754 1.00 88.12 137 LYS A N 1
ATOM 1035 C CA . LYS A 1 137 ? 4.342 -9.943 -0.117 1.00 88.12 137 LYS A CA 1
ATOM 1036 C C . LYS A 1 137 ? 4.137 -9.440 -1.542 1.00 88.12 137 LYS A C 1
ATOM 1038 O O . LYS A 1 137 ? 3.036 -9.511 -2.087 1.00 88.12 137 LYS A O 1
ATOM 1043 N N . TRP A 1 138 ? 5.223 -8.974 -2.145 1.00 87.88 138 TRP A N 1
ATOM 1044 C CA . TRP A 1 138 ? 5.277 -8.514 -3.528 1.00 87.88 138 TRP A CA 1
ATOM 1045 C C . TRP A 1 138 ? 6.363 -9.300 -4.243 1.00 87.88 138 TRP A C 1
ATOM 1047 O O . TRP A 1 138 ? 7.539 -9.112 -3.948 1.00 87.88 138 TRP A O 1
ATOM 1057 N N . THR A 1 139 ? 5.958 -10.194 -5.141 1.00 88.50 139 THR A N 1
ATOM 1058 C CA . THR A 1 139 ? 6.888 -11.078 -5.850 1.00 88.50 139 THR A CA 1
ATOM 1059 C C . THR A 1 139 ? 7.288 -10.480 -7.190 1.00 88.50 139 THR A C 1
ATOM 1061 O O . THR A 1 139 ? 6.420 -9.998 -7.922 1.00 88.50 139 THR A O 1
ATOM 1064 N N . CYS A 1 140 ? 8.576 -10.531 -7.532 1.00 89.06 140 CYS A N 1
ATOM 1065 C CA . CYS A 1 140 ? 9.129 -9.909 -8.746 1.00 89.06 140 CYS A CA 1
ATOM 1066 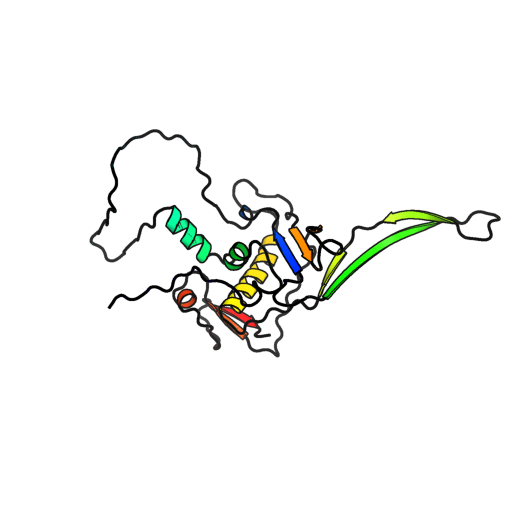C C . CYS A 1 140 ? 9.681 -10.934 -9.757 1.00 89.06 140 CYS A C 1
ATOM 1068 O O . CYS A 1 140 ? 10.612 -10.631 -10.497 1.00 89.06 140 CYS A O 1
ATOM 1070 N N . ASP A 1 141 ? 9.098 -12.134 -9.810 1.00 87.50 141 ASP A N 1
ATOM 1071 C CA . ASP A 1 141 ? 9.589 -13.237 -10.657 1.00 87.50 141 ASP A CA 1
ATOM 1072 C C . ASP A 1 141 ? 9.317 -13.037 -12.153 1.00 87.50 141 ASP A C 1
ATOM 1074 O O . ASP A 1 141 ? 10.060 -13.500 -13.016 1.00 87.50 141 ASP A O 1
ATOM 1078 N N . THR A 1 142 ? 8.211 -12.366 -12.477 1.00 88.75 142 THR A N 1
ATOM 1079 C CA . THR A 1 142 ? 7.788 -12.098 -13.855 1.00 88.75 142 THR A CA 1
ATOM 1080 C C . THR A 1 142 ? 7.783 -10.602 -14.123 1.00 88.75 142 THR A C 1
ATOM 1082 O O . THR A 1 142 ? 7.590 -9.797 -13.210 1.00 88.75 142 THR A O 1
ATOM 1085 N N . PHE A 1 143 ? 7.959 -10.218 -15.391 1.00 88.75 143 PHE A N 1
ATOM 1086 C CA . PHE A 1 143 ? 7.993 -8.809 -15.787 1.00 88.75 143 PHE A CA 1
ATOM 1087 C C . PHE A 1 143 ? 6.744 -8.043 -15.328 1.00 88.75 143 PHE A C 1
ATOM 1089 O O . PHE A 1 143 ? 6.861 -6.955 -14.771 1.00 88.75 143 PHE A O 1
ATOM 1096 N N . ASP A 1 144 ? 5.555 -8.627 -15.494 1.00 87.50 144 ASP A N 1
ATOM 1097 C CA . ASP A 1 144 ? 4.304 -7.967 -15.107 1.00 87.50 144 ASP A CA 1
ATOM 1098 C C . ASP A 1 144 ? 4.175 -7.804 -13.591 1.00 87.50 144 ASP A C 1
ATOM 1100 O O . ASP A 1 144 ? 3.752 -6.746 -13.123 1.00 87.50 144 ASP A O 1
ATOM 1104 N N . ASN A 1 145 ? 4.578 -8.817 -12.817 1.00 88.06 145 ASN A N 1
ATOM 1105 C CA . ASN A 1 145 ? 4.515 -8.755 -11.358 1.00 88.06 145 ASN A CA 1
ATOM 1106 C C . ASN A 1 145 ? 5.524 -7.741 -10.802 1.00 88.06 145 ASN A C 1
ATOM 1108 O O . ASN A 1 145 ? 5.173 -6.952 -9.925 1.00 88.06 145 ASN A O 1
ATOM 1112 N N . ALA A 1 146 ? 6.735 -7.695 -11.363 1.00 90.69 146 ALA A N 1
ATOM 1113 C CA . ALA A 1 146 ? 7.762 -6.729 -10.985 1.00 90.69 146 ALA A CA 1
ATOM 1114 C C . ALA A 1 146 ? 7.319 -5.286 -11.288 1.00 90.69 146 ALA A C 1
ATOM 1116 O O . ALA A 1 146 ? 7.381 -4.409 -10.423 1.00 90.69 146 ALA A O 1
ATOM 1117 N N . VAL A 1 147 ? 6.784 -5.047 -12.490 1.00 89.62 147 VAL A N 1
ATOM 1118 C CA . VAL A 1 147 ? 6.219 -3.747 -12.880 1.00 89.62 147 VAL A CA 1
ATOM 1119 C C . VAL A 1 147 ? 5.060 -3.351 -11.961 1.00 89.62 147 VAL A C 1
ATOM 1121 O O . VAL A 1 147 ? 4.985 -2.202 -11.528 1.00 89.62 147 VAL A O 1
ATOM 1124 N N . TYR A 1 148 ? 4.187 -4.293 -11.603 1.00 90.12 148 TYR A N 1
ATOM 1125 C CA . TYR A 1 148 ? 3.086 -4.032 -10.680 1.00 90.12 148 TYR A CA 1
ATOM 1126 C C . TYR A 1 148 ? 3.566 -3.703 -9.256 1.00 90.12 148 TYR A C 1
ATOM 1128 O O . TYR A 1 148 ? 3.052 -2.767 -8.642 1.00 90.12 148 TYR A O 1
ATOM 1136 N N . ALA A 1 149 ? 4.579 -4.407 -8.743 1.00 90.81 149 ALA A N 1
ATOM 1137 C CA . ALA A 1 149 ? 5.190 -4.117 -7.445 1.00 90.81 149 ALA A CA 1
ATOM 1138 C C . ALA A 1 149 ? 5.832 -2.718 -7.412 1.00 90.81 149 ALA A C 1
ATOM 1140 O O . ALA A 1 149 ? 5.658 -1.972 -6.444 1.00 90.81 149 ALA A O 1
ATOM 1141 N N . LEU A 1 150 ? 6.502 -2.317 -8.499 1.00 91.50 150 LEU A N 1
ATOM 1142 C CA . LEU A 1 150 ? 7.040 -0.964 -8.654 1.00 91.50 150 LEU A CA 1
ATOM 1143 C C . LEU A 1 150 ? 5.930 0.093 -8.652 1.00 91.50 150 LEU A C 1
ATOM 1145 O O . LEU A 1 150 ? 6.039 1.110 -7.960 1.00 91.50 150 LEU A O 1
ATOM 1149 N N . SER A 1 151 ? 4.844 -0.158 -9.382 1.00 90.12 151 SER A N 1
ATOM 1150 C CA . SER A 1 151 ? 3.672 0.717 -9.383 1.00 90.12 151 SER A CA 1
ATOM 1151 C C . SER A 1 151 ? 3.028 0.820 -8.004 1.00 90.12 151 SER A C 1
ATOM 1153 O O . SER A 1 151 ? 2.665 1.921 -7.597 1.00 90.12 151 SER A O 1
ATOM 1155 N N . ALA A 1 152 ? 2.921 -0.284 -7.261 1.00 90.56 152 ALA A N 1
ATOM 1156 C CA . ALA A 1 152 ? 2.386 -0.303 -5.900 1.00 90.56 152 ALA A CA 1
ATOM 1157 C C . ALA A 1 152 ? 3.234 0.544 -4.943 1.00 90.56 152 ALA A C 1
ATOM 1159 O O . ALA A 1 152 ? 2.704 1.396 -4.226 1.00 90.56 152 ALA A O 1
ATOM 1160 N N . LEU A 1 153 ? 4.558 0.387 -4.993 1.00 91.62 153 LEU A N 1
ATOM 1161 C CA . LEU A 1 153 ? 5.487 1.213 -4.224 1.00 91.62 153 LEU A CA 1
ATOM 1162 C C . LEU A 1 153 ? 5.335 2.705 -4.566 1.00 91.62 153 LEU A C 1
ATOM 1164 O O . LEU A 1 153 ? 5.278 3.557 -3.673 1.00 91.62 153 LEU A O 1
ATOM 1168 N N . HIS A 1 154 ? 5.256 3.038 -5.857 1.00 89.62 154 HIS A N 1
ATOM 1169 C CA . HIS A 1 154 ? 5.076 4.418 -6.304 1.00 89.62 154 HIS A CA 1
ATOM 1170 C C . HIS A 1 154 ? 3.703 4.985 -5.906 1.00 89.62 154 HIS A C 1
ATOM 1172 O O . HIS A 1 154 ? 3.596 6.157 -5.536 1.00 89.62 154 HIS A O 1
ATOM 1178 N N . PHE A 1 155 ? 2.658 4.158 -5.910 1.00 89.00 155 PHE A N 1
ATOM 1179 C CA . PHE A 1 155 ? 1.322 4.536 -5.461 1.00 89.00 155 PHE A CA 1
ATOM 1180 C C . PHE A 1 155 ? 1.318 4.944 -3.990 1.00 89.00 155 PHE A C 1
ATOM 1182 O O . PHE A 1 155 ? 0.883 6.047 -3.678 1.00 89.00 155 PHE A O 1
ATOM 1189 N N . PHE A 1 156 ? 1.874 4.132 -3.087 1.00 90.19 156 PHE A N 1
ATOM 1190 C CA . PHE A 1 156 ? 1.921 4.504 -1.668 1.00 90.19 156 PHE A CA 1
ATOM 1191 C C . PHE A 1 156 ? 2.745 5.774 -1.424 1.00 90.19 156 PHE A C 1
ATOM 1193 O O . PHE A 1 156 ? 2.355 6.620 -0.620 1.00 90.19 156 PHE A O 1
ATOM 1200 N N . ARG A 1 157 ? 3.846 5.961 -2.162 1.00 88.12 157 ARG A N 1
ATOM 1201 C CA . ARG A 1 157 ? 4.660 7.184 -2.073 1.00 88.12 157 ARG A CA 1
ATOM 1202 C C . ARG A 1 157 ? 3.922 8.426 -2.553 1.00 88.12 157 ARG A C 1
ATOM 1204 O O . ARG A 1 157 ? 4.090 9.482 -1.965 1.00 88.12 157 ARG A O 1
ATOM 1211 N N . THR A 1 158 ? 3.130 8.327 -3.614 1.00 86.00 158 THR A N 1
ATOM 1212 C CA . THR A 1 158 ? 2.402 9.484 -4.160 1.00 86.00 158 THR A CA 1
ATOM 1213 C C . THR A 1 158 ? 1.123 9.777 -3.384 1.00 86.00 158 THR A C 1
ATOM 1215 O O . THR A 1 158 ? 0.781 10.940 -3.181 1.00 86.00 158 THR A O 1
ATOM 1218 N N . TYR A 1 159 ? 0.436 8.743 -2.902 1.00 86.38 159 TYR A N 1
ATOM 1219 C CA . TYR A 1 159 ? -0.856 8.875 -2.236 1.00 86.38 159 TYR A CA 1
ATOM 1220 C C . TYR A 1 159 ? -0.759 9.400 -0.795 1.00 86.38 159 TYR A C 1
ATOM 1222 O O . TYR A 1 159 ? -1.718 9.995 -0.297 1.00 86.38 159 TYR A O 1
ATOM 1230 N N . SER A 1 160 ? 0.392 9.211 -0.137 1.00 89.25 160 SER A N 1
ATOM 1231 C CA . SER A 1 160 ? 0.669 9.734 1.211 1.00 89.25 160 SER A CA 1
ATOM 1232 C C . SER A 1 160 ? 0.767 11.259 1.255 1.00 89.25 160 SER A C 1
ATOM 1234 O O . SER A 1 160 ? 0.556 11.864 2.307 1.00 89.25 160 SER A O 1
ATOM 1236 N N . HIS A 1 161 ? 1.083 11.894 0.126 1.00 86.44 161 HIS A N 1
ATOM 1237 C CA . HIS A 1 161 ? 1.267 13.332 0.057 1.00 86.44 161 HIS A CA 1
ATOM 1238 C C . HIS A 1 161 ? -0.048 14.084 -0.198 1.00 86.44 161 HIS A C 1
ATOM 1240 O O . HIS A 1 161 ? -1.031 13.572 -0.749 1.00 86.44 161 HIS A O 1
ATOM 1246 N N . MET A 1 162 ? -0.051 15.347 0.239 1.00 87.50 162 MET A N 1
ATOM 1247 C CA . MET A 1 162 ? -1.077 16.325 -0.118 1.00 87.50 162 MET A CA 1
ATOM 1248 C C . MET A 1 162 ? -1.095 16.553 -1.633 1.00 87.50 162 MET A C 1
ATOM 1250 O O . MET A 1 162 ? -0.085 16.351 -2.312 1.00 87.50 162 MET A O 1
ATOM 1254 N N . ASP A 1 163 ? -2.230 17.002 -2.162 1.00 82.56 163 ASP A N 1
ATOM 1255 C CA . ASP A 1 163 ? -2.337 17.292 -3.595 1.00 82.56 163 ASP A CA 1
ATOM 1256 C C . ASP A 1 163 ? -1.342 18.374 -4.012 1.00 82.56 163 ASP A C 1
ATOM 1258 O O . ASP A 1 163 ? -1.279 19.444 -3.400 1.00 82.56 163 ASP A O 1
ATOM 1262 N N . PHE A 1 164 ? -0.605 18.106 -5.091 1.00 72.56 164 PHE A N 1
ATOM 1263 C CA . PHE A 1 164 ? 0.308 19.045 -5.734 1.00 72.56 164 PHE A CA 1
ATOM 1264 C C . PHE A 1 164 ? -0.138 19.335 -7.176 1.00 72.56 164 PHE A C 1
ATOM 1266 O O . PHE A 1 164 ? -0.769 18.510 -7.834 1.00 72.56 164 PHE A O 1
ATOM 1273 N N . GLY A 1 165 ? 0.193 20.525 -7.687 1.00 72.94 165 GLY A N 1
ATOM 1274 C CA . GLY A 1 165 ? -0.090 20.932 -9.069 1.00 72.94 165 GLY A CA 1
ATOM 1275 C C . GLY A 1 165 ? -1.312 21.844 -9.254 1.00 72.94 165 GLY A C 1
ATOM 1276 O O . GLY A 1 165 ? -1.984 22.261 -8.310 1.00 72.94 165 GLY A O 1
ATOM 1277 N N . ALA A 1 166 ? -1.568 22.229 -10.506 1.00 59.31 166 ALA A N 1
ATOM 1278 C CA . ALA A 1 166 ? -2.519 23.291 -10.834 1.00 59.31 166 ALA A CA 1
ATOM 1279 C C . ALA A 1 166 ? -3.986 22.883 -10.587 1.00 59.31 166 ALA A C 1
ATOM 1281 O O . ALA A 1 166 ? -4.477 21.917 -11.167 1.00 59.31 166 ALA A O 1
ATOM 1282 N N . GLY A 1 167 ? -4.694 23.666 -9.762 1.00 70.19 167 GLY A N 1
ATOM 1283 C CA . GLY A 1 167 ? -6.154 23.617 -9.585 1.00 70.19 167 GLY A CA 1
ATOM 1284 C C . GLY A 1 167 ? -6.670 22.855 -8.357 1.00 70.19 167 GLY A C 1
ATOM 1285 O O . GLY A 1 167 ? -7.819 23.057 -7.967 1.00 70.19 167 GLY A O 1
ATOM 1286 N N . ARG A 1 168 ? -5.849 22.009 -7.719 1.00 68.44 168 ARG A N 1
ATOM 1287 C CA . ARG A 1 168 ? -6.239 21.234 -6.519 1.00 68.44 168 ARG A CA 1
ATOM 1288 C C . ARG A 1 168 ? -5.170 21.189 -5.413 1.00 68.44 168 ARG A C 1
ATOM 1290 O O . ARG A 1 168 ? -5.316 20.419 -4.474 1.00 68.44 168 ARG A O 1
ATOM 1297 N N . SER A 1 169 ? -4.132 22.023 -5.509 1.00 79.62 169 SER A N 1
ATOM 1298 C CA . SER A 1 169 ? -3.014 22.050 -4.557 1.00 79.62 169 SER A CA 1
ATOM 1299 C C . SER A 1 169 ? -3.459 22.305 -3.112 1.00 79.62 169 SER A C 1
ATOM 1301 O O . SER A 1 169 ? -4.335 23.138 -2.869 1.00 79.62 169 SER A O 1
ATOM 1303 N N . GLY A 1 170 ? -2.827 21.622 -2.157 1.00 84.38 170 GLY A N 1
ATOM 1304 C CA . GLY A 1 170 ? -2.987 21.876 -0.721 1.00 84.38 170 GLY A CA 1
ATOM 1305 C C . GLY A 1 170 ? -4.144 21.138 -0.045 1.00 84.38 170 GLY A C 1
ATOM 1306 O O . GLY A 1 170 ? -4.405 21.366 1.135 1.00 84.38 170 GLY A O 1
ATOM 1307 N N . ARG A 1 171 ? -4.840 20.240 -0.750 1.00 86.25 171 ARG A N 1
ATOM 1308 C CA . ARG A 1 171 ? -5.826 19.362 -0.108 1.00 86.25 171 ARG A CA 1
ATOM 1309 C C . ARG A 1 171 ? -5.132 18.279 0.715 1.00 86.25 171 ARG A C 1
ATOM 1311 O O . ARG A 1 171 ? -4.118 17.745 0.257 1.00 86.25 171 ARG A O 1
ATOM 1318 N N . PRO A 1 172 ? -5.680 17.927 1.893 1.00 88.62 172 PRO A N 1
ATOM 1319 C CA . PRO A 1 172 ? -5.163 16.808 2.667 1.00 88.62 172 PRO A CA 1
ATOM 1320 C C . PRO A 1 172 ? -5.216 15.511 1.838 1.00 88.62 172 PRO A C 1
ATOM 1322 O O . PRO A 1 172 ? -6.008 15.428 0.890 1.00 88.62 172 PRO A O 1
ATOM 1325 N N . PRO A 1 173 ? -4.398 14.498 2.182 1.00 87.38 173 PRO A N 1
ATOM 1326 C CA . PRO A 1 173 ? -4.448 13.194 1.534 1.00 87.38 173 PRO A CA 1
ATOM 1327 C C . PRO A 1 173 ? -5.888 12.676 1.458 1.00 87.38 173 PRO A C 1
ATOM 1329 O O . PRO A 1 173 ? -6.610 12.655 2.455 1.00 87.38 173 PRO A O 1
ATOM 1332 N N . SER A 1 174 ? -6.329 12.310 0.256 1.00 83.12 174 SER A N 1
ATOM 1333 C CA . SER A 1 174 ? -7.690 11.811 0.048 1.00 83.12 174 SER A CA 1
ATOM 1334 C C . SER A 1 174 ? -7.861 10.430 0.690 1.00 83.12 174 SER A C 1
ATOM 1336 O O . SER A 1 174 ? -6.909 9.653 0.706 1.00 83.12 174 SER A O 1
ATOM 1338 N N . PRO A 1 175 ? -9.058 10.076 1.183 1.00 88.19 175 PRO A N 1
ATOM 1339 C CA . PRO A 1 175 ? -9.333 8.731 1.693 1.00 88.19 175 PRO A CA 1
ATOM 1340 C C . PRO A 1 175 ? -9.288 7.680 0.570 1.00 88.19 175 PRO A C 1
ATOM 1342 O O . PRO A 1 175 ? -9.426 8.026 -0.597 1.00 88.19 175 PRO A O 1
ATOM 1345 N N . MET A 1 176 ? -9.094 6.405 0.897 1.00 88.50 176 MET A N 1
ATOM 1346 C CA . MET A 1 176 ? -9.208 5.251 -0.012 1.00 88.50 176 MET A CA 1
ATOM 1347 C C . MET A 1 176 ? -10.359 4.355 0.425 1.00 88.50 176 MET A C 1
ATOM 1349 O O . MET A 1 176 ? -10.770 4.388 1.582 1.00 88.50 176 MET A O 1
ATOM 1353 N N . TRP A 1 177 ? -10.843 3.511 -0.475 1.00 89.56 177 TRP A N 1
ATOM 1354 C CA . TRP A 1 177 ? -11.757 2.432 -0.131 1.00 89.56 177 TRP A CA 1
ATOM 1355 C C . TRP A 1 177 ? -10.986 1.137 0.069 1.00 89.56 177 TRP A C 1
ATOM 1357 O O . TRP A 1 177 ? -10.297 0.673 -0.836 1.00 89.56 177 TRP A O 1
ATOM 1367 N N . PHE A 1 178 ? -11.134 0.535 1.239 1.00 90.12 178 PHE A N 1
ATOM 1368 C CA . PHE A 1 178 ? -10.595 -0.775 1.554 1.00 90.12 178 PHE A CA 1
ATOM 1369 C C . PHE A 1 178 ? -11.685 -1.835 1.439 1.00 90.12 178 PHE A C 1
ATOM 1371 O O . PHE A 1 178 ? -12.771 -1.689 2.004 1.00 90.12 178 PHE A O 1
ATOM 1378 N N . SER A 1 179 ? -11.403 -2.899 0.696 1.00 88.38 179 SER A N 1
ATOM 1379 C CA . SER A 1 179 ? -12.288 -4.058 0.585 1.00 88.38 179 SER A CA 1
ATOM 1380 C C . SER A 1 179 ? -11.492 -5.336 0.800 1.00 88.38 179 SER A C 1
ATOM 1382 O O . SER A 1 179 ? -10.485 -5.543 0.128 1.00 88.38 179 SER A O 1
ATOM 1384 N N . ALA A 1 180 ? -11.939 -6.185 1.719 1.00 86.62 180 ALA A N 1
ATOM 1385 C CA . ALA A 1 180 ? -11.345 -7.471 2.046 1.00 86.62 180 ALA A CA 1
ATOM 1386 C C . ALA A 1 180 ? -12.369 -8.413 2.709 1.00 86.62 180 ALA A C 1
ATOM 1388 O O . ALA A 1 180 ? -13.261 -7.976 3.431 1.00 86.62 180 ALA A O 1
ATOM 1389 N N . TYR A 1 181 ? -12.231 -9.721 2.487 1.00 83.75 181 TYR A N 1
ATOM 1390 C CA . TYR A 1 181 ? -13.015 -10.770 3.169 1.00 83.75 181 TYR A CA 1
ATOM 1391 C C . TYR A 1 181 ? -14.561 -10.661 3.089 1.00 83.75 181 TYR A C 1
ATOM 1393 O O . TYR A 1 181 ? -15.278 -11.215 3.921 1.00 83.75 181 TYR A O 1
ATOM 1401 N N . GLY A 1 182 ? -15.099 -10.019 2.046 1.00 78.19 182 GLY A N 1
ATOM 1402 C CA . GLY A 1 182 ? -16.535 -10.018 1.732 1.00 78.19 182 GLY A CA 1
ATOM 1403 C C . GLY A 1 182 ? -17.367 -8.953 2.459 1.00 78.19 182 GLY A C 1
ATOM 1404 O O . GLY A 1 182 ? -16.843 -8.041 3.088 1.00 78.19 182 GLY A O 1
ATOM 1405 N N . ASN A 1 183 ? -18.697 -9.056 2.341 1.00 80.12 183 ASN A N 1
ATOM 1406 C CA . ASN A 1 183 ? -19.628 -7.975 2.707 1.00 80.12 183 ASN A CA 1
ATOM 1407 C C . ASN A 1 183 ? -19.692 -7.650 4.209 1.00 80.12 183 ASN A C 1
ATOM 1409 O O . ASN A 1 183 ? -19.991 -6.515 4.563 1.00 80.12 183 ASN A O 1
ATOM 1413 N N . TYR A 1 184 ? -19.443 -8.637 5.073 1.00 82.19 184 TYR A N 1
ATOM 1414 C CA . TYR A 1 184 ? -19.566 -8.497 6.531 1.00 82.19 184 TYR A CA 1
ATOM 1415 C C . TYR A 1 184 ? -18.234 -8.284 7.255 1.00 82.19 184 TYR A C 1
ATOM 1417 O O . TYR A 1 184 ? -18.242 -8.051 8.458 1.00 82.19 184 TYR A O 1
ATOM 1425 N N . ALA A 1 185 ? -17.112 -8.378 6.541 1.00 84.06 185 ALA A N 1
ATOM 1426 C CA . ALA A 1 185 ? -15.801 -8.029 7.070 1.00 84.06 185 ALA A CA 1
ATOM 1427 C C . ALA A 1 185 ? -15.450 -6.607 6.618 1.00 84.06 185 ALA A C 1
ATOM 1429 O O . ALA A 1 185 ? -15.851 -5.639 7.258 1.00 84.06 185 ALA A O 1
ATOM 1430 N N . PHE A 1 186 ? -14.793 -6.458 5.466 1.00 84.94 186 PHE A N 1
ATOM 1431 C CA . PHE A 1 186 ? -14.425 -5.157 4.922 1.00 84.94 186 PHE A CA 1
ATOM 1432 C C . PHE A 1 186 ? -15.023 -4.991 3.526 1.00 84.94 186 PHE A C 1
ATOM 1434 O O . PHE A 1 186 ? -14.502 -5.493 2.533 1.00 84.94 186 PHE A O 1
ATOM 1441 N N . HIS A 1 187 ? -16.115 -4.239 3.423 1.00 87.75 187 HIS A N 1
ATOM 1442 C CA . HIS A 1 187 ? -16.710 -3.897 2.135 1.00 87.75 187 HIS A CA 1
ATOM 1443 C C . HIS A 1 187 ? -16.717 -2.392 1.939 1.00 87.75 187 HIS A C 1
ATOM 1445 O O . HIS A 1 187 ? -17.529 -1.694 2.546 1.00 87.75 187 HIS A O 1
ATOM 1451 N N . ARG A 1 188 ? -15.818 -1.902 1.074 1.00 86.94 188 ARG A N 1
ATOM 1452 C CA . ARG A 1 188 ? -15.708 -0.481 0.724 1.00 86.94 188 ARG A CA 1
ATOM 1453 C C . ARG A 1 188 ? -15.678 0.404 1.982 1.00 86.94 188 ARG A C 1
ATOM 1455 O O . ARG A 1 188 ? -16.439 1.357 2.122 1.00 86.94 188 ARG A O 1
ATOM 1462 N N . VAL A 1 189 ? -14.788 0.070 2.912 1.00 89.06 189 VAL A N 1
ATOM 1463 C CA . VAL A 1 189 ? -14.562 0.838 4.142 1.00 89.06 189 VAL A CA 1
ATOM 1464 C C . VAL A 1 189 ? -13.681 2.046 3.810 1.00 89.06 189 VAL A C 1
ATOM 1466 O O . VAL A 1 189 ? -12.630 1.861 3.194 1.00 89.06 189 VAL A O 1
ATOM 1469 N N . PRO A 1 190 ? -14.066 3.283 4.168 1.00 90.88 190 PRO A N 1
ATOM 1470 C CA . PRO A 1 190 ? -13.231 4.449 3.919 1.00 90.88 190 PRO A CA 1
ATOM 1471 C C . PRO A 1 190 ? -12.051 4.458 4.897 1.00 90.88 190 PRO A C 1
ATOM 1473 O O . PRO A 1 190 ? -12.239 4.506 6.111 1.00 90.88 190 PRO A O 1
ATOM 1476 N N . VAL A 1 191 ? -10.831 4.429 4.369 1.00 89.62 191 VAL A N 1
ATOM 1477 C CA . VAL A 1 191 ? -9.588 4.399 5.146 1.00 89.62 191 VAL A CA 1
ATOM 1478 C C . VAL A 1 191 ? -8.669 5.549 4.754 1.00 89.62 191 VAL A C 1
ATOM 1480 O O . VAL A 1 191 ? -8.653 5.997 3.608 1.00 89.62 191 VAL A O 1
ATOM 1483 N N . LEU A 1 192 ? -7.870 6.021 5.706 1.00 90.69 192 LEU A N 1
ATOM 1484 C CA . LEU A 1 192 ? -6.758 6.930 5.445 1.00 90.69 192 LEU A CA 1
ATOM 1485 C C . LEU A 1 192 ? -5.454 6.198 5.740 1.00 90.69 192 LEU A C 1
ATOM 1487 O O . LEU A 1 192 ? -5.370 5.428 6.694 1.00 90.69 192 LEU A O 1
ATOM 1491 N N . MET A 1 193 ? -4.439 6.436 4.917 1.00 90.12 193 MET A N 1
ATOM 1492 C CA . MET A 1 193 ? -3.128 5.838 5.127 1.00 90.12 193 MET A CA 1
ATOM 1493 C C . MET A 1 193 ? -2.363 6.624 6.192 1.00 90.12 193 MET A C 1
ATOM 1495 O O . MET A 1 193 ? -2.056 7.796 5.992 1.00 90.12 193 MET A O 1
ATOM 1499 N N . GLU A 1 194 ? -2.045 5.965 7.305 1.00 91.25 194 GLU A N 1
ATOM 1500 C CA . GLU A 1 194 ? -1.207 6.530 8.372 1.00 91.25 194 GLU A CA 1
ATOM 1501 C C . GLU A 1 194 ? 0.282 6.280 8.097 1.00 91.25 194 GLU A C 1
ATOM 1503 O O . GLU A 1 194 ? 1.100 7.193 8.190 1.00 91.25 194 GLU A O 1
ATOM 1508 N N . LYS A 1 195 ? 0.635 5.043 7.729 1.00 91.62 195 LYS A N 1
ATOM 1509 C CA . LYS A 1 195 ? 2.017 4.611 7.515 1.00 91.62 195 LYS A CA 1
ATOM 1510 C C . LYS A 1 195 ? 2.074 3.489 6.481 1.00 91.62 195 LYS A C 1
ATOM 1512 O O . LYS A 1 195 ? 1.197 2.630 6.460 1.00 91.62 195 LYS A O 1
ATOM 1517 N N . ALA A 1 196 ? 3.119 3.492 5.659 1.00 90.94 196 ALA A N 1
ATOM 1518 C CA . ALA A 1 196 ? 3.481 2.382 4.788 1.00 90.94 196 ALA A CA 1
ATOM 1519 C C . ALA A 1 196 ? 4.980 2.110 4.948 1.00 90.94 196 ALA A C 1
ATOM 1521 O O . ALA A 1 196 ? 5.802 2.988 4.681 1.00 90.94 196 ALA A O 1
ATOM 1522 N N . ASP A 1 197 ? 5.320 0.908 5.402 1.00 92.06 197 ASP A N 1
ATOM 1523 C CA . ASP A 1 197 ? 6.699 0.458 5.552 1.00 92.06 197 ASP A CA 1
ATOM 1524 C C . ASP A 1 197 ? 7.052 -0.480 4.399 1.00 92.06 197 ASP A C 1
ATOM 1526 O O . ASP A 1 197 ? 6.330 -1.437 4.126 1.00 92.06 197 ASP A O 1
ATOM 1530 N N . TRP A 1 198 ? 8.170 -0.208 3.728 1.00 89.44 198 TRP A N 1
ATOM 1531 C CA . TRP A 1 198 ? 8.713 -1.076 2.685 1.00 89.44 198 TRP A CA 1
ATOM 1532 C C . TRP A 1 198 ? 10.132 -1.475 3.070 1.00 89.44 198 TRP A C 1
ATOM 1534 O O . TRP A 1 198 ? 10.985 -0.606 3.268 1.00 89.44 198 TRP A O 1
ATOM 1544 N N . SER A 1 199 ? 10.382 -2.774 3.204 1.00 89.81 199 SER A N 1
ATOM 1545 C CA . SER A 1 199 ? 11.699 -3.310 3.539 1.00 89.81 199 SER A CA 1
ATOM 1546 C C . SER A 1 199 ? 12.421 -3.803 2.285 1.00 89.81 199 SER A C 1
ATOM 1548 O O . SER A 1 199 ? 11.824 -4.376 1.377 1.00 89.81 199 SER A O 1
ATOM 1550 N N . PHE A 1 200 ? 13.728 -3.558 2.248 1.00 89.50 200 PHE A N 1
ATOM 1551 C CA . PHE A 1 200 ? 14.636 -3.985 1.187 1.00 89.50 200 PHE A CA 1
ATOM 1552 C C . PHE A 1 200 ? 15.714 -4.867 1.833 1.00 89.50 200 PHE A C 1
ATOM 1554 O O . PHE A 1 200 ? 16.713 -4.336 2.324 1.00 89.50 200 PHE A O 1
ATOM 1561 N N . PRO A 1 201 ? 15.477 -6.187 1.959 1.00 89.69 201 PRO A N 1
ATOM 1562 C CA . PRO A 1 201 ? 16.415 -7.093 2.618 1.00 89.69 201 PRO A CA 1
ATOM 1563 C C . PRO A 1 201 ? 17.701 -7.254 1.797 1.00 89.69 201 PRO A C 1
ATOM 1565 O O . PRO A 1 201 ? 17.675 -7.169 0.570 1.00 89.69 201 PRO A O 1
ATOM 1568 N N . ALA A 1 202 ? 18.827 -7.485 2.476 1.00 89.19 202 ALA A N 1
ATOM 1569 C CA . ALA A 1 202 ? 20.126 -7.715 1.834 1.00 89.19 202 ALA A CA 1
ATOM 1570 C C . ALA A 1 202 ? 20.345 -9.183 1.423 1.00 89.19 202 ALA A C 1
ATOM 1572 O O . ALA A 1 202 ? 21.179 -9.450 0.566 1.00 89.19 202 ALA A O 1
ATOM 1573 N N . ASP A 1 203 ? 19.591 -10.114 2.013 1.00 91.62 203 ASP A N 1
ATOM 1574 C CA . ASP A 1 203 ? 19.743 -11.562 1.803 1.00 91.62 203 ASP A CA 1
ATOM 1575 C C . ASP A 1 203 ? 19.032 -12.079 0.539 1.00 91.62 203 ASP A C 1
ATOM 1577 O O . ASP A 1 203 ? 18.959 -13.286 0.320 1.00 91.62 203 ASP A O 1
ATOM 1581 N N . VAL A 1 204 ? 18.456 -11.180 -0.264 1.00 89.06 204 VAL A N 1
ATOM 1582 C CA . VAL A 1 204 ? 17.624 -11.514 -1.423 1.00 89.06 204 VAL A CA 1
ATOM 1583 C C . VAL A 1 204 ? 18.188 -10.848 -2.670 1.00 89.06 204 VAL A C 1
ATOM 1585 O O . VAL A 1 204 ? 18.632 -9.700 -2.621 1.00 89.06 204 VAL A O 1
ATOM 1588 N N . ASP A 1 205 ? 18.136 -11.564 -3.790 1.00 90.06 205 ASP A N 1
ATOM 1589 C CA . ASP A 1 205 ? 18.554 -11.048 -5.088 1.00 90.06 205 ASP A CA 1
ATOM 1590 C C . ASP A 1 205 ? 17.606 -9.951 -5.585 1.00 90.06 205 ASP A C 1
ATOM 1592 O O . ASP A 1 205 ? 16.404 -9.953 -5.318 1.00 90.06 205 ASP A O 1
ATOM 1596 N N . TYR A 1 206 ? 18.152 -8.990 -6.328 1.00 90.75 206 TYR A N 1
ATOM 1597 C CA . TYR A 1 206 ? 17.392 -7.868 -6.872 1.00 90.75 206 TYR A CA 1
ATOM 1598 C C . TYR A 1 206 ? 17.236 -8.006 -8.375 1.00 90.75 206 TYR A C 1
ATOM 1600 O O . TYR A 1 206 ? 18.155 -8.414 -9.084 1.00 90.75 206 TYR A O 1
ATOM 1608 N N . VAL A 1 207 ? 16.082 -7.571 -8.866 1.00 91.88 207 VAL A N 1
ATOM 1609 C CA . VAL A 1 207 ? 15.783 -7.498 -10.287 1.00 91.88 207 VAL A CA 1
ATOM 1610 C C . VAL A 1 207 ? 15.559 -6.051 -10.716 1.00 91.88 207 VAL A C 1
ATOM 1612 O O . VAL A 1 207 ? 14.906 -5.261 -10.030 1.00 91.88 207 VAL A O 1
ATOM 1615 N N . GLY A 1 208 ? 16.156 -5.694 -11.848 1.00 91.00 208 GLY A N 1
ATOM 1616 C CA . GLY A 1 208 ? 16.105 -4.382 -12.467 1.00 91.00 208 GLY A CA 1
ATOM 1617 C C . GLY A 1 208 ? 14.911 -4.271 -13.404 1.00 91.00 208 GLY A C 1
ATOM 1618 O O . GLY A 1 208 ? 14.805 -4.997 -14.397 1.00 91.00 208 GLY A O 1
ATOM 1619 N N . ILE A 1 209 ? 14.028 -3.329 -13.090 1.00 90.31 209 ILE A N 1
ATOM 1620 C CA . ILE A 1 209 ? 12.836 -3.005 -13.869 1.00 90.31 209 ILE A CA 1
ATOM 1621 C C . ILE A 1 209 ? 13.149 -1.770 -14.716 1.00 90.31 209 ILE A C 1
ATOM 1623 O O . ILE A 1 209 ? 13.529 -0.746 -14.139 1.00 90.31 209 ILE A O 1
ATOM 1627 N N . PRO A 1 210 ? 13.014 -1.838 -16.052 1.00 88.44 210 PRO A N 1
ATOM 1628 C CA . PRO A 1 210 ? 13.277 -0.694 -16.917 1.00 88.44 210 PRO A CA 1
ATOM 1629 C C . PRO A 1 210 ? 12.265 0.431 -16.673 1.00 88.44 210 PRO A C 1
ATOM 1631 O O . PRO A 1 210 ? 11.104 0.182 -16.337 1.00 88.44 210 PRO A O 1
ATOM 1634 N N . GLU A 1 211 ? 12.695 1.675 -16.875 1.00 84.31 211 GLU A N 1
ATOM 1635 C CA . GLU A 1 211 ? 11.814 2.840 -16.793 1.00 84.31 211 GLU A CA 1
ATOM 1636 C C . GLU A 1 211 ? 10.653 2.745 -17.799 1.00 84.31 211 GLU A C 1
ATOM 1638 O O . GLU A 1 211 ? 10.800 2.281 -18.935 1.00 84.31 211 GLU A O 1
ATOM 1643 N N . PHE A 1 212 ? 9.476 3.209 -17.383 1.00 81.38 212 PHE A N 1
ATOM 1644 C CA . PHE A 1 212 ? 8.277 3.195 -18.210 1.00 81.38 212 PHE A CA 1
ATOM 1645 C C . PHE A 1 212 ? 8.478 4.016 -19.496 1.00 81.38 212 PHE A C 1
ATOM 1647 O O . PHE A 1 212 ? 8.933 5.155 -19.467 1.00 81.38 212 PHE A O 1
ATOM 1654 N N . GLY A 1 213 ? 8.117 3.441 -20.647 1.00 74.88 213 GLY A N 1
ATOM 1655 C CA . GLY A 1 213 ? 8.211 4.112 -21.954 1.00 74.88 213 GLY A CA 1
ATOM 1656 C C . GLY A 1 213 ? 9.529 3.931 -22.698 1.00 74.88 213 GLY A C 1
ATOM 1657 O O . GLY A 1 213 ? 9.593 4.261 -23.887 1.00 74.88 213 GLY A O 1
ATOM 1658 N N . THR A 1 214 ? 10.543 3.365 -22.047 1.00 79.12 214 THR A N 1
ATOM 1659 C CA . THR A 1 214 ? 11.806 2.999 -22.693 1.00 79.12 214 THR A CA 1
ATOM 1660 C C . THR A 1 214 ? 11.620 1.834 -23.684 1.00 79.12 214 THR A C 1
ATOM 1662 O O . THR A 1 214 ? 10.661 1.056 -23.570 1.00 79.12 214 THR A O 1
ATOM 1665 N N . PRO A 1 215 ? 12.489 1.694 -24.703 1.00 79.25 215 PRO A N 1
ATOM 1666 C CA . PRO A 1 215 ? 12.485 0.534 -25.597 1.00 79.25 215 PRO A CA 1
ATOM 1667 C C . PRO A 1 215 ? 12.573 -0.807 -24.854 1.00 79.25 215 PRO A C 1
ATOM 1669 O O . PRO A 1 215 ? 11.913 -1.768 -25.248 1.00 79.25 215 PRO A O 1
ATOM 1672 N N . GLU A 1 216 ? 13.328 -0.854 -23.760 1.00 79.62 216 GLU A N 1
ATOM 1673 C CA . GLU A 1 216 ? 13.548 -2.027 -22.913 1.00 79.62 216 GLU A CA 1
ATOM 1674 C C . GLU A 1 216 ? 12.247 -2.464 -22.224 1.00 79.62 216 GLU A C 1
ATOM 1676 O O . GLU A 1 216 ? 11.916 -3.651 -22.206 1.00 79.62 216 GLU A O 1
ATOM 1681 N N . TYR A 1 217 ? 11.434 -1.509 -21.756 1.00 81.12 217 TYR A N 1
ATOM 1682 C CA . TYR A 1 217 ? 10.110 -1.793 -21.193 1.00 81.12 217 TYR A CA 1
ATOM 1683 C C . TYR A 1 217 ? 9.191 -2.514 -22.194 1.00 81.12 217 TYR A C 1
ATOM 1685 O O . TYR A 1 217 ? 8.459 -3.436 -21.831 1.00 81.12 217 TYR A O 1
ATOM 1693 N N . ARG A 1 218 ? 9.260 -2.156 -23.484 1.00 77.81 218 ARG A N 1
ATOM 1694 C CA . ARG A 1 218 ? 8.450 -2.799 -24.539 1.00 77.81 218 ARG A CA 1
ATOM 1695 C C . ARG A 1 218 ? 8.878 -4.233 -24.828 1.00 77.81 218 ARG A C 1
ATOM 1697 O O . ARG A 1 218 ? 8.059 -5.022 -25.293 1.00 77.81 218 ARG A O 1
ATOM 1704 N N . GLN A 1 219 ? 10.138 -4.565 -24.558 1.00 82.62 219 GLN A N 1
ATOM 1705 C CA . GLN A 1 219 ? 10.669 -5.916 -24.733 1.00 82.62 219 GLN A CA 1
ATOM 1706 C C . GLN A 1 219 ? 10.223 -6.862 -23.610 1.00 82.62 219 GLN A C 1
ATOM 1708 O O . GLN A 1 219 ? 10.282 -8.073 -23.797 1.00 82.62 219 GLN A O 1
ATOM 1713 N N . ARG A 1 220 ? 9.712 -6.331 -22.485 1.00 83.38 220 ARG A N 1
ATOM 1714 C CA . ARG A 1 220 ? 9.185 -7.108 -21.345 1.00 83.38 220 ARG A CA 1
ATOM 1715 C C . ARG A 1 220 ? 10.222 -8.056 -20.731 1.00 83.38 220 ARG A C 1
ATOM 1717 O O . ARG A 1 220 ? 9.888 -9.152 -20.285 1.00 83.38 220 ARG A O 1
ATOM 1724 N N . VAL A 1 221 ? 11.483 -7.628 -20.718 1.00 83.19 221 VAL A N 1
ATOM 1725 C CA . VAL A 1 221 ? 12.611 -8.391 -20.172 1.00 83.19 221 VAL A CA 1
ATOM 1726 C C . VAL A 1 221 ? 13.105 -7.732 -18.890 1.00 83.19 221 VAL A C 1
ATOM 1728 O O . VAL A 1 221 ? 13.256 -6.514 -18.819 1.00 83.19 221 VAL A O 1
ATOM 1731 N N . LEU A 1 222 ? 13.345 -8.559 -17.875 1.00 85.69 222 LEU A N 1
ATOM 1732 C CA . LEU A 1 222 ? 13.931 -8.154 -16.603 1.00 85.69 222 LEU A CA 1
ATOM 1733 C C . LEU A 1 222 ? 15.457 -8.242 -16.656 1.00 85.69 222 LEU A C 1
ATOM 1735 O O . LEU A 1 222 ? 16.013 -9.138 -17.296 1.00 85.69 222 LEU A O 1
ATOM 1739 N N . LYS A 1 223 ? 16.131 -7.321 -15.963 1.00 87.75 223 LYS A N 1
ATOM 1740 C CA . LYS A 1 223 ? 17.593 -7.298 -15.866 1.00 87.75 223 LYS A CA 1
ATOM 1741 C C . LYS A 1 223 ? 18.043 -7.837 -14.511 1.00 87.75 223 LYS A C 1
ATOM 1743 O O . LYS A 1 223 ? 17.545 -7.396 -13.487 1.00 87.75 223 LYS A O 1
ATOM 1748 N N . TYR A 1 224 ? 19.009 -8.750 -14.498 1.00 87.00 224 TYR A N 1
ATOM 1749 C CA . TYR A 1 224 ? 19.526 -9.356 -13.259 1.00 87.00 224 TYR A CA 1
ATOM 1750 C C . TYR A 1 224 ? 20.903 -8.817 -12.853 1.00 87.00 224 TYR A C 1
ATOM 1752 O O . TYR A 1 224 ? 21.340 -8.992 -11.723 1.00 87.00 224 TYR A O 1
ATOM 1760 N N . GLU A 1 225 ? 21.590 -8.133 -13.766 1.00 84.75 225 GLU A N 1
ATOM 1761 C CA . GLU A 1 225 ? 22.924 -7.588 -13.528 1.00 84.75 225 GLU A CA 1
ATOM 1762 C C . GLU A 1 225 ? 22.858 -6.093 -13.258 1.00 84.75 225 GLU A C 1
ATOM 1764 O O . GLU A 1 225 ? 22.294 -5.342 -14.060 1.00 84.75 225 GLU A O 1
ATOM 1769 N N . ARG A 1 226 ? 23.474 -5.658 -12.151 1.00 77.00 226 ARG A N 1
ATOM 1770 C CA . ARG A 1 226 ? 23.533 -4.244 -11.777 1.00 77.00 226 ARG A CA 1
ATOM 1771 C C . ARG A 1 226 ? 24.115 -3.412 -12.919 1.00 77.00 226 ARG A C 1
ATOM 1773 O O . ARG A 1 226 ? 25.183 -3.707 -13.442 1.00 77.00 226 ARG A O 1
ATOM 1780 N N . ASP A 1 227 ? 23.402 -2.346 -13.249 1.00 75.31 227 ASP A N 1
ATOM 1781 C CA . ASP A 1 227 ? 23.774 -1.373 -14.265 1.00 75.31 227 ASP A CA 1
ATOM 1782 C C . ASP A 1 227 ? 23.756 0.027 -13.661 1.00 75.31 227 ASP A C 1
ATOM 1784 O O . ASP A 1 227 ? 22.818 0.387 -12.944 1.00 75.31 227 ASP A O 1
ATOM 1788 N N . ASP A 1 228 ? 24.788 0.806 -13.968 1.00 75.38 228 ASP A N 1
ATOM 1789 C CA . ASP A 1 228 ? 24.999 2.160 -13.452 1.00 75.38 228 ASP A CA 1
ATOM 1790 C C . ASP A 1 228 ? 24.283 3.227 -14.299 1.00 75.38 228 ASP A C 1
ATOM 1792 O O . ASP A 1 228 ? 24.292 4.410 -13.961 1.00 75.38 228 ASP A O 1
ATOM 1796 N N . SER A 1 229 ? 23.624 2.825 -15.391 1.00 72.88 229 SER A N 1
ATOM 1797 C CA . SER A 1 229 ? 22.933 3.719 -16.331 1.00 72.88 229 SER A CA 1
ATOM 1798 C C . SER A 1 229 ? 21.734 4.492 -15.748 1.00 72.88 229 SER A C 1
ATOM 1800 O O . SER A 1 229 ? 21.173 5.340 -16.437 1.00 72.88 229 SER A O 1
ATOM 1802 N N . ASN A 1 230 ? 21.335 4.243 -14.492 1.00 72.62 230 ASN A N 1
ATOM 1803 C CA . ASN A 1 230 ? 20.162 4.831 -13.817 1.00 72.62 230 ASN A CA 1
ATOM 1804 C C . ASN A 1 230 ? 18.828 4.658 -14.583 1.00 72.62 230 ASN A C 1
ATOM 1806 O O . ASN A 1 230 ? 17.855 5.353 -14.309 1.00 72.62 230 ASN A O 1
ATOM 1810 N N . GLN A 1 231 ? 18.777 3.721 -15.536 1.00 79.94 231 GLN A N 1
ATOM 1811 C CA . GLN A 1 231 ? 17.596 3.402 -16.352 1.00 79.94 231 GLN A CA 1
ATOM 1812 C C . GLN A 1 231 ? 16.715 2.307 -15.733 1.00 79.94 231 GLN A C 1
ATOM 1814 O O . GLN A 1 231 ? 15.654 1.980 -16.268 1.00 79.94 231 GLN A O 1
ATOM 1819 N N . TYR A 1 232 ? 17.158 1.727 -14.614 1.00 86.06 232 TYR A N 1
ATOM 1820 C CA . TYR A 1 232 ? 16.511 0.599 -13.958 1.00 86.06 232 TYR A CA 1
ATOM 1821 C C . TYR A 1 232 ? 16.212 0.915 -12.498 1.00 86.06 232 TYR A C 1
ATOM 1823 O O . TYR A 1 232 ? 17.055 1.453 -11.777 1.00 86.06 232 TYR A O 1
ATOM 1831 N N . THR A 1 233 ? 15.025 0.520 -12.047 1.00 89.38 233 THR A N 1
ATOM 1832 C CA . THR A 1 233 ? 14.691 0.482 -10.622 1.00 89.38 233 THR A CA 1
ATOM 1833 C C . THR A 1 233 ? 14.839 -0.941 -10.108 1.00 89.38 233 THR A C 1
ATOM 1835 O O . THR A 1 233 ? 14.265 -1.868 -10.670 1.00 89.38 233 THR A O 1
ATOM 1838 N N . TRP A 1 234 ? 15.603 -1.107 -9.033 1.00 90.31 234 TRP A N 1
ATOM 1839 C CA . TRP A 1 234 ? 15.912 -2.408 -8.447 1.00 90.31 234 TRP A CA 1
ATOM 1840 C C . TRP A 1 234 ? 14.913 -2.751 -7.342 1.00 90.31 234 TRP A C 1
ATOM 1842 O O . TRP A 1 234 ? 14.780 -1.987 -6.383 1.00 90.31 234 TRP A O 1
ATOM 1852 N N . LEU A 1 235 ? 14.232 -3.892 -7.460 1.00 90.25 235 LEU A N 1
ATOM 1853 C CA . LEU A 1 235 ? 13.342 -4.443 -6.431 1.00 90.25 235 LEU A CA 1
ATOM 1854 C C . LEU A 1 235 ? 13.778 -5.863 -6.038 1.00 90.25 235 LEU A C 1
ATOM 1856 O O . LEU A 1 235 ? 14.342 -6.563 -6.877 1.00 90.25 235 LEU A O 1
ATOM 1860 N N . PRO A 1 236 ? 13.536 -6.293 -4.788 1.00 89.88 236 PRO A N 1
ATOM 1861 C CA . PRO A 1 236 ? 13.899 -7.632 -4.342 1.00 89.88 236 PRO A CA 1
ATOM 1862 C C . PRO A 1 236 ? 13.004 -8.691 -4.999 1.00 89.88 236 PRO A C 1
ATOM 1864 O O . PRO A 1 236 ? 11.792 -8.502 -5.139 1.00 89.88 236 PRO A O 1
ATOM 1867 N N . MET A 1 237 ? 13.608 -9.814 -5.372 1.00 84.31 237 MET A N 1
ATOM 1868 C CA . MET A 1 237 ? 12.938 -11.015 -5.861 1.00 84.31 237 MET A CA 1
ATOM 1869 C C . MET A 1 237 ? 12.539 -11.884 -4.663 1.00 84.31 237 MET A C 1
ATOM 1871 O O . MET A 1 237 ? 13.269 -12.780 -4.248 1.00 84.31 237 MET A O 1
ATOM 1875 N N . ILE A 1 238 ? 11.412 -11.532 -4.045 1.00 74.06 238 ILE A N 1
ATOM 1876 C CA . ILE A 1 238 ? 10.738 -12.336 -3.008 1.00 74.06 238 ILE A CA 1
ATOM 1877 C C . ILE A 1 238 ? 9.686 -13.216 -3.667 1.00 74.06 238 ILE A C 1
ATOM 1879 O O . ILE A 1 238 ? 9.201 -12.782 -4.735 1.00 74.06 238 ILE A O 1
#

Foldseek 3Di:
DDDDQPDPVDLDDPQLPDDFFKWKAFPDPVLLVQCPD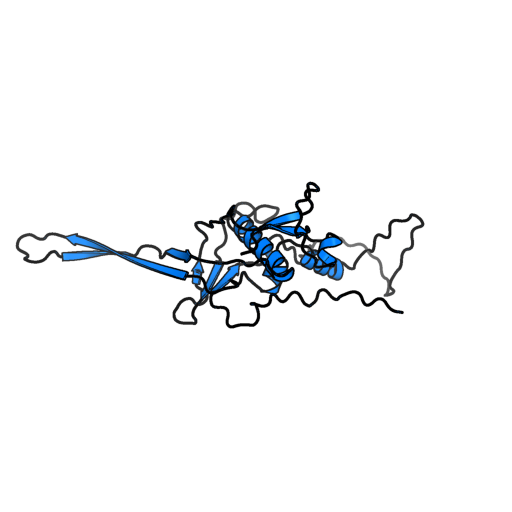DPPPPPPDDDDDDDDDPDPDDDDDPDPPPPDDPVRVSVLVLQQDLQNSQVVSNGDTQSDDWDKDKDKDWDWDFDDDPPDPDTDTHGDDIDDIDIDTHDRDQACPFLSSVSSVSNVVVCVVRQCDARDDPDRGPHHRGWIFMDGDDDVPGDRDTHDDPDDDDDADPVFFKKWHFRGPDPVSSVRDIHRDDDPPPRTDIGGRD

Secondary structure (DSSP, 8-state):
-------STT---GGGGS--SEEEEES-GGGSS--------------------------SSS-------HHHHHHHHHHTSTTHHHHHTTSEE-SS--EEEEE--EEEEEE--TT-SS-EEEEEEEPPPEEEEE------SSHHHHHHHHHHHHHHHHHTSPP-STTTTTPPPPPEEEEESSTTSEEEEEE----------SSS-EEEEEPTTSHHHHHT--B-S--SSS-EEEEE--